Protein AF-A0A4W5KN09-F1 (afdb_monomer)

Solvent-accessible surface area (backbone atoms only — not comparable to full-atom values): 12075 Å² total; per-residue (Å²): 140,85,88,89,86,90,85,79,85,87,85,82,83,78,68,88,78,75,73,72,71,85,83,68,84,75,85,85,63,84,92,63,74,84,82,73,97,74,83,81,87,70,56,74,67,54,53,55,59,51,50,59,58,45,50,58,53,51,49,51,54,46,61,75,45,39,64,63,51,50,55,51,49,44,66,72,52,45,61,85,90,43,102,54,80,72,58,64,69,58,49,52,54,52,52,49,54,51,52,52,28,56,79,68,72,51,79,57,64,66,59,54,49,50,52,53,37,56,66,39,55,61,57,46,49,36,46,44,56,52,37,51,59,81,81,40,100,60,88,82,47,73,68,55,44,54,54,30,44,45,54,28,48,53,55,53,57,22,68,46,90,71,85,80,88,79,55,93,85,51,57,66,74,63,60,75,49,53,86,51,35,66,59,46,30,58,40,66,76,104

Structure (mmCIF, N/CA/C/O backbone):
data_AF-A0A4W5KN09-F1
#
_entry.id   AF-A0A4W5KN09-F1
#
loop_
_atom_site.group_PDB
_atom_site.id
_atom_site.type_symbol
_atom_site.label_atom_id
_atom_site.label_alt_id
_atom_site.label_comp_id
_atom_site.label_asym_id
_atom_site.label_entity_id
_atom_site.label_seq_id
_atom_site.pdbx_PDB_ins_code
_atom_site.Cartn_x
_atom_site.Cartn_y
_atom_site.Cartn_z
_atom_site.occupancy
_atom_site.B_iso_or_equiv
_atom_site.auth_seq_id
_atom_site.auth_comp_id
_atom_site.auth_asym_id
_atom_site.auth_atom_id
_atom_site.pdbx_PDB_model_num
ATOM 1 N N . MET A 1 1 ? -57.315 -27.637 -6.555 1.00 36.78 1 MET A N 1
ATOM 2 C CA . MET A 1 1 ? -57.229 -28.856 -5.714 1.00 36.78 1 MET A CA 1
ATOM 3 C C . MET A 1 1 ? -55.975 -29.575 -6.205 1.00 36.78 1 MET A C 1
ATOM 5 O O . MET A 1 1 ? -55.926 -29.820 -7.394 1.00 36.78 1 MET A O 1
ATOM 9 N N . ILE A 1 2 ? -54.869 -29.764 -5.482 1.00 35.66 2 ILE A N 1
ATOM 10 C CA . ILE A 1 2 ? -54.617 -30.089 -4.069 1.00 35.66 2 ILE A CA 1
ATOM 11 C C . ILE A 1 2 ? -53.322 -29.378 -3.599 1.00 35.66 2 ILE A C 1
ATOM 13 O O . ILE A 1 2 ? -52.404 -29.178 -4.388 1.00 35.66 2 ILE A O 1
ATOM 17 N N . LYS A 1 3 ? -53.291 -28.987 -2.316 1.00 39.62 3 LYS A N 1
ATOM 18 C CA . LYS A 1 3 ? -52.162 -28.440 -1.533 1.00 39.62 3 LYS A CA 1
ATOM 19 C C . LYS A 1 3 ? -51.344 -29.565 -0.876 1.00 39.62 3 LYS A C 1
ATOM 21 O O . LYS A 1 3 ? -51.970 -30.528 -0.465 1.00 39.62 3 LYS A O 1
ATOM 26 N N . TYR A 1 4 ? -50.046 -29.339 -0.641 1.00 30.36 4 TYR A N 1
ATOM 27 C CA . TYR A 1 4 ? -49.201 -29.791 0.501 1.00 30.36 4 TYR A CA 1
ATOM 28 C C . TYR A 1 4 ? -47.915 -28.918 0.433 1.00 30.36 4 TYR A C 1
ATOM 30 O O . TYR A 1 4 ? -47.273 -28.940 -0.609 1.00 30.36 4 TYR A O 1
ATOM 38 N N . THR A 1 5 ? -47.582 -27.907 1.260 1.00 33.34 5 THR A N 1
ATOM 39 C CA . THR A 1 5 ? -47.393 -27.672 2.723 1.00 33.34 5 THR A CA 1
ATOM 40 C C . THR A 1 5 ? -45.998 -28.018 3.292 1.00 33.34 5 THR A C 1
ATOM 42 O O . THR A 1 5 ? -45.773 -29.170 3.640 1.00 33.34 5 THR A O 1
ATOM 45 N N . GLY A 1 6 ? -45.174 -26.964 3.490 1.00 31.77 6 GLY A N 1
ATOM 46 C CA . GLY A 1 6 ? -44.196 -26.717 4.587 1.00 31.77 6 GLY A CA 1
ATOM 47 C C . GLY A 1 6 ? -42.809 -27.377 4.498 1.00 31.77 6 GLY A C 1
ATOM 48 O O . GLY A 1 6 ? -42.726 -28.520 4.079 1.00 31.77 6 GLY A O 1
ATOM 49 N N . SER A 1 7 ? -41.666 -26.808 4.922 1.00 36.34 7 SER A N 1
ATOM 50 C CA . SER A 1 7 ? -41.192 -25.516 5.499 1.00 36.34 7 SER A CA 1
ATOM 51 C C . SER A 1 7 ? -39.643 -25.656 5.686 1.00 36.34 7 SER A C 1
ATOM 53 O O . SER A 1 7 ? -39.127 -26.744 5.441 1.00 36.34 7 SER A O 1
ATOM 55 N N . PRO A 1 8 ? -38.890 -24.715 6.295 1.00 45.25 8 PRO A N 1
ATOM 56 C CA . PRO A 1 8 ? -38.566 -23.345 5.893 1.00 45.25 8 PRO A CA 1
ATOM 57 C C . PRO A 1 8 ? -37.033 -23.103 5.788 1.00 45.25 8 PRO A C 1
ATOM 59 O O . PRO A 1 8 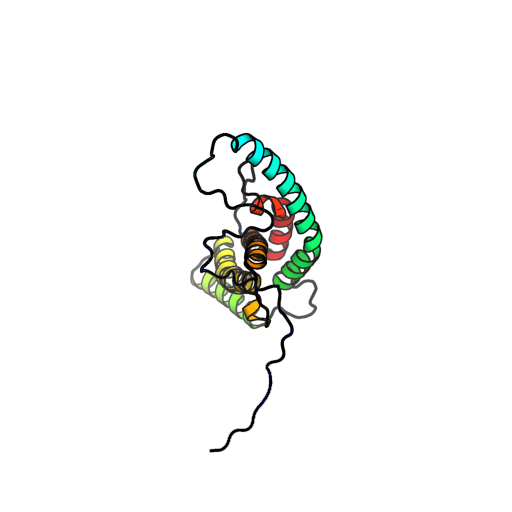? -36.219 -23.880 6.286 1.00 45.25 8 PRO A O 1
ATOM 62 N N . ASP A 1 9 ? -36.647 -21.977 5.187 1.00 41.38 9 ASP A N 1
ATOM 63 C CA . ASP A 1 9 ? -35.264 -21.497 5.082 1.00 41.38 9 ASP A CA 1
ATOM 64 C C . ASP A 1 9 ? -34.519 -21.461 6.429 1.00 41.38 9 ASP A C 1
ATOM 66 O O . ASP A 1 9 ? -34.991 -20.910 7.430 1.00 41.38 9 ASP A O 1
ATOM 70 N N . SER A 1 10 ? -33.309 -22.029 6.437 1.00 36.00 10 SER A N 1
ATOM 71 C CA . SER A 1 10 ? -32.409 -22.078 7.590 1.00 36.00 10 SER A CA 1
ATOM 72 C C . SER A 1 10 ? -31.862 -20.688 7.932 1.00 36.00 10 SER A C 1
ATOM 74 O O . SER A 1 10 ? -30.795 -20.262 7.492 1.00 36.00 10 SER A O 1
ATOM 76 N N . LEU A 1 11 ? -32.603 -20.006 8.799 1.00 44.91 11 LEU A N 1
ATOM 77 C CA . LEU A 1 11 ? -32.177 -18.906 9.655 1.00 44.91 11 LEU A CA 1
ATOM 78 C C . LEU A 1 11 ? -30.907 -19.275 10.441 1.00 44.91 11 LEU A C 1
ATOM 80 O O . LEU A 1 11 ? -31.011 -19.989 11.435 1.00 44.91 11 LEU A O 1
ATOM 84 N N . ARG A 1 12 ? -29.731 -18.743 10.074 1.00 43.38 12 ARG A N 1
ATOM 85 C CA . ARG A 1 12 ? -28.606 -18.535 11.017 1.00 43.38 12 ARG A CA 1
ATOM 86 C C . ARG A 1 12 ? -27.503 -17.634 10.449 1.00 43.38 12 ARG A C 1
ATOM 88 O O . ARG A 1 12 ? -26.417 -18.075 10.113 1.00 43.38 12 ARG A O 1
ATOM 95 N N . SER A 1 13 ? -27.802 -16.341 10.390 1.00 36.44 13 SER A N 1
ATOM 96 C CA . SER A 1 13 ? -26.909 -15.260 10.839 1.00 36.44 13 SER A CA 1
ATOM 97 C C . SER A 1 13 ? -27.708 -13.959 10.788 1.00 36.44 13 SER A C 1
ATOM 99 O O . SER A 1 13 ? -27.585 -13.145 9.879 1.00 36.44 13 SER A O 1
ATOM 101 N N . ARG A 1 14 ? -28.649 -13.815 11.725 1.00 38.59 14 ARG A N 1
ATOM 102 C CA . ARG A 1 14 ? -29.326 -12.540 11.949 1.00 38.59 14 ARG A CA 1
ATOM 103 C C . ARG A 1 14 ? -28.554 -11.808 13.040 1.00 38.59 14 ARG A C 1
ATOM 105 O O . ARG A 1 14 ? -28.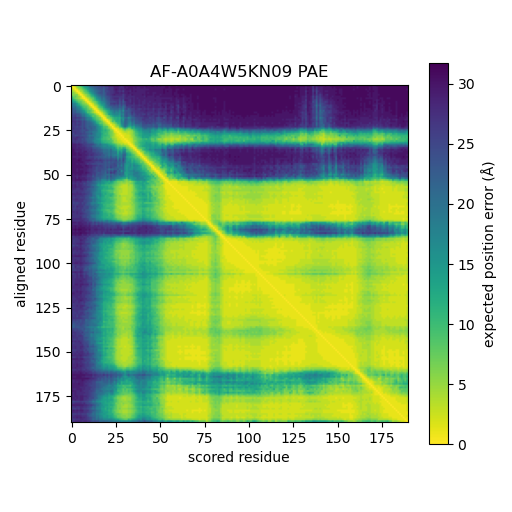821 -11.989 14.223 1.00 38.59 14 ARG A O 1
ATOM 112 N N . THR A 1 15 ? -27.629 -10.942 12.634 1.00 40.25 15 THR A N 1
ATOM 113 C CA . THR A 1 15 ? -27.539 -9.621 13.271 1.00 40.25 15 THR A CA 1
ATOM 114 C C . THR A 1 15 ? -28.960 -9.055 13.374 1.00 40.25 15 THR A C 1
ATOM 116 O O . THR A 1 15 ? -29.782 -9.355 12.501 1.00 40.25 15 THR A O 1
ATOM 119 N N . PRO A 1 16 ? -29.314 -8.290 14.419 1.00 39.28 16 PRO A N 1
ATOM 120 C CA . PRO A 1 16 ? -30.671 -7.791 14.545 1.00 39.28 16 PRO A CA 1
ATOM 121 C C . PRO A 1 16 ? -30.927 -6.819 13.387 1.00 39.28 16 PRO A C 1
ATOM 123 O O . PRO A 1 16 ? -30.557 -5.651 13.445 1.00 39.28 16 PRO A O 1
ATOM 126 N N . MET A 1 17 ? -31.545 -7.309 12.309 1.00 43.94 17 MET A N 1
ATOM 127 C CA . MET A 1 17 ? -32.243 -6.469 11.349 1.00 43.94 17 MET A CA 1
ATOM 128 C C . MET A 1 17 ? -33.480 -5.958 12.076 1.00 43.94 17 MET A C 1
ATOM 130 O O . MET A 1 17 ? -34.568 -6.519 11.977 1.00 43.94 17 MET A O 1
ATOM 134 N N . ILE A 1 18 ? -33.288 -4.890 12.845 1.00 52.06 18 ILE A N 1
ATOM 135 C CA . ILE A 1 18 ? -34.347 -3.920 13.063 1.00 52.06 18 ILE A CA 1
ATOM 136 C C . ILE A 1 18 ? -34.542 -3.281 11.688 1.00 52.06 18 ILE A C 1
ATOM 138 O O . ILE A 1 18 ? -33.879 -2.306 11.355 1.00 52.06 18 ILE A O 1
ATOM 142 N N . THR A 1 19 ? -35.373 -3.883 10.840 1.00 49.31 19 THR A N 1
ATOM 143 C CA . THR A 1 19 ? -36.097 -3.113 9.829 1.00 49.31 19 THR A CA 1
ATOM 144 C C . THR A 1 19 ? -37.021 -2.206 10.631 1.00 49.31 19 THR A C 1
ATOM 146 O O . THR A 1 19 ? -37.956 -2.732 11.2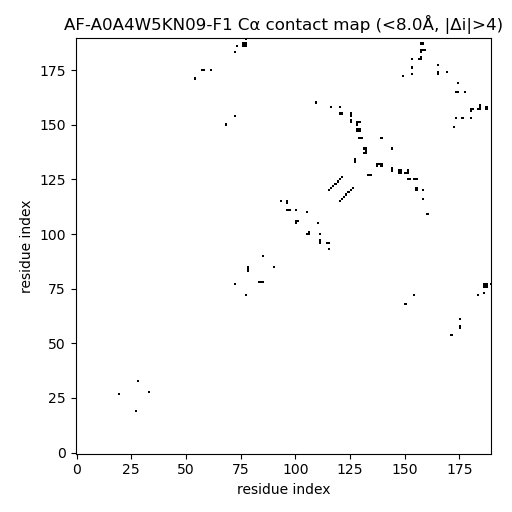42 1.00 49.31 19 THR A O 1
ATOM 149 N N . PRO A 1 20 ? -36.746 -0.893 10.753 1.00 52.59 20 PRO A N 1
ATOM 150 C CA . PRO A 1 20 ? -37.682 -0.016 11.418 1.00 52.59 20 PRO A CA 1
ATOM 151 C C . PRO A 1 20 ? -38.913 0.005 10.529 1.00 52.59 20 PRO A C 1
ATOM 153 O O . PRO A 1 20 ? -38.813 0.218 9.320 1.00 52.59 20 PRO A O 1
ATOM 156 N N . ASP A 1 21 ? -40.046 -0.273 11.144 1.00 50.31 21 ASP A N 1
ATOM 157 C CA . ASP A 1 21 ? -41.354 -0.018 10.586 1.00 50.31 21 ASP A CA 1
ATOM 158 C C . ASP A 1 21 ? -41.387 1.438 10.087 1.00 50.31 21 ASP A C 1
ATOM 160 O O . ASP A 1 21 ? -41.385 2.386 10.883 1.00 50.31 21 ASP A O 1
ATOM 164 N N . LEU A 1 22 ? -41.286 1.615 8.764 1.00 53.84 22 LEU A N 1
ATOM 165 C CA . LEU A 1 22 ? -41.108 2.913 8.101 1.00 53.84 22 LEU A CA 1
ATOM 166 C C . LEU A 1 22 ? -42.342 3.822 8.293 1.00 53.84 22 LEU A C 1
ATOM 168 O O . LEU A 1 22 ? -42.300 4.999 7.948 1.00 53.84 22 LEU A O 1
ATOM 172 N N . GLU A 1 23 ? -43.421 3.292 8.877 1.00 54.56 23 GLU A N 1
ATOM 173 C CA . GLU A 1 23 ? -44.693 3.980 9.101 1.00 54.56 23 GLU A CA 1
ATOM 174 C C . GLU A 1 23 ? -44.734 4.852 10.368 1.00 54.56 23 GLU A C 1
ATOM 176 O O . GLU A 1 23 ? -45.631 5.678 10.514 1.00 54.56 23 GLU A O 1
ATOM 181 N N . SER A 1 24 ? -43.765 4.743 11.284 1.00 60.94 24 SER A N 1
ATOM 182 C CA . SER A 1 24 ? -43.897 5.339 12.628 1.00 60.94 24 SER A CA 1
ATOM 183 C C . SER A 1 24 ? -43.256 6.724 12.823 1.00 60.94 24 SER A C 1
ATOM 185 O O . SER A 1 24 ? -43.392 7.318 13.891 1.00 60.94 24 SER A O 1
ATOM 187 N N . GLY A 1 25 ? -42.550 7.280 11.829 1.00 71.88 25 GLY A N 1
ATOM 188 C CA . GLY A 1 25 ? -41.874 8.585 11.966 1.00 71.88 25 GLY A CA 1
ATOM 189 C C . GLY A 1 25 ? -40.765 8.623 13.037 1.00 71.88 25 GLY A C 1
ATOM 190 O O . GLY A 1 25 ? -40.217 9.687 13.334 1.00 71.88 25 GLY A O 1
ATOM 191 N N . VAL A 1 26 ? -40.411 7.471 13.618 1.00 78.19 26 VAL A N 1
ATOM 192 C CA . VAL A 1 26 ? -39.411 7.343 14.682 1.00 78.19 26 VAL A CA 1
ATOM 193 C C . VAL A 1 26 ? -38.011 7.271 14.078 1.00 78.19 26 VAL A C 1
ATOM 195 O O . VAL A 1 26 ? -37.683 6.355 13.325 1.00 78.19 26 VAL A O 1
ATOM 198 N N . LYS A 1 27 ? -37.139 8.214 14.453 1.00 81.50 27 LYS A N 1
ATOM 199 C CA . LYS A 1 27 ? -35.701 8.121 14.160 1.00 81.50 27 LYS A CA 1
ATOM 200 C C . LYS A 1 27 ? -35.028 7.209 15.174 1.00 81.50 27 LYS A C 1
ATOM 202 O O . LYS A 1 27 ? -35.084 7.471 16.370 1.00 81.50 27 LYS A O 1
ATOM 207 N N . VAL A 1 28 ? -34.359 6.169 14.686 1.00 83.44 28 VAL A N 1
ATOM 208 C CA . VAL A 1 28 ? -33.566 5.248 15.508 1.00 83.44 28 VAL A CA 1
ATOM 209 C C . VAL A 1 28 ? -32.105 5.698 15.505 1.00 83.44 28 VAL A C 1
ATOM 211 O O . VAL A 1 28 ? -31.563 6.086 14.472 1.00 83.44 28 VAL A O 1
ATOM 214 N N . TRP A 1 29 ? -31.455 5.626 16.661 1.00 87.75 29 TRP A N 1
ATOM 215 C CA . TRP A 1 29 ? -30.011 5.790 16.818 1.00 87.75 29 TRP A CA 1
ATOM 216 C C . TRP A 1 29 ? -29.492 4.753 17.817 1.00 87.75 29 TRP A C 1
ATOM 218 O O . TRP A 1 29 ? -30.250 4.259 18.648 1.00 87.75 29 TRP A O 1
ATOM 228 N N . HIS A 1 30 ? -28.205 4.414 17.729 1.00 88.19 30 HIS A N 1
ATOM 229 C CA . HIS A 1 30 ? -27.566 3.479 18.659 1.00 88.19 30 HIS A CA 1
ATOM 230 C C . HIS A 1 30 ? -26.692 4.242 19.663 1.00 88.19 30 HIS A C 1
ATOM 232 O O . HIS A 1 30 ? -27.171 4.624 20.725 1.00 88.19 30 HIS A O 1
ATOM 238 N N . LEU A 1 31 ? -25.434 4.531 19.309 1.00 88.19 31 LEU A N 1
ATOM 239 C CA . LEU A 1 31 ? -24.490 5.214 20.209 1.00 88.19 31 LEU A CA 1
ATOM 240 C C . LEU A 1 31 ? -24.464 6.735 20.036 1.00 88.19 31 LEU A C 1
ATOM 242 O O . LEU A 1 31 ? -24.218 7.451 21.000 1.00 88.19 31 LEU A O 1
ATOM 246 N N . VAL A 1 32 ? -24.690 7.234 18.819 1.00 82.69 32 VAL A N 1
ATOM 247 C CA . VAL A 1 32 ? -24.653 8.669 18.508 1.00 82.69 32 VAL A CA 1
ATOM 248 C C . VAL A 1 32 ? -25.947 9.050 17.810 1.00 82.69 32 VAL A C 1
ATOM 250 O O . VAL A 1 32 ? -26.346 8.405 16.841 1.00 82.69 32 VAL A O 1
ATOM 253 N N . LYS A 1 33 ? -26.613 10.087 18.320 1.00 83.50 33 LYS A N 1
ATOM 254 C CA . LYS A 1 33 ? -27.811 10.654 17.701 1.00 83.50 33 LYS A CA 1
ATOM 255 C C . LYS A 1 33 ? -27.398 11.477 16.480 1.00 83.50 33 LYS A C 1
ATOM 257 O O . LYS A 1 33 ? -26.462 12.268 16.564 1.00 83.50 33 LYS A O 1
ATOM 262 N N . ASN A 1 34 ? -28.094 11.314 15.358 1.00 74.75 34 ASN A N 1
ATOM 263 C CA . ASN A 1 34 ? -27.828 12.118 14.165 1.00 74.75 34 ASN A CA 1
ATOM 264 C C . ASN A 1 34 ? -28.123 13.597 14.468 1.00 74.75 34 ASN A C 1
ATOM 266 O O . ASN A 1 34 ? -29.262 13.947 14.780 1.00 74.75 34 ASN A O 1
ATOM 270 N N . HIS A 1 35 ? -27.105 14.457 14.392 1.00 71.75 35 HIS A N 1
ATOM 271 C CA . HIS A 1 35 ? -27.282 15.903 14.499 1.00 71.75 35 HIS A CA 1
ATOM 272 C C . HIS A 1 35 ? -27.888 16.432 13.198 1.00 71.75 35 HIS A C 1
ATOM 274 O O . HIS A 1 35 ? -27.208 16.573 12.184 1.00 71.75 35 HIS A O 1
ATOM 280 N N . GLU A 1 36 ? -29.179 16.738 13.218 1.00 55.72 36 GLU A N 1
ATOM 281 C CA . GLU A 1 36 ? -29.808 17.493 12.140 1.00 55.72 36 GLU A CA 1
ATOM 282 C C . GLU A 1 36 ? -29.508 18.978 12.341 1.00 55.72 36 GLU A C 1
ATOM 284 O O . GLU A 1 36 ? -30.091 19.586 13.225 1.00 55.72 36 GLU A O 1
ATOM 289 N N . HIS A 1 37 ? -28.536 19.501 11.582 1.00 53.66 37 HIS A N 1
ATOM 290 C CA . HIS A 1 37 ? -28.268 20.890 11.141 1.00 53.66 37 HIS A CA 1
ATOM 291 C C . HIS A 1 37 ? -28.777 22.124 11.949 1.00 53.66 37 HIS A C 1
ATOM 293 O O . HIS A 1 37 ? -28.846 23.210 11.381 1.00 53.66 37 HIS A O 1
ATOM 299 N N . GLY A 1 38 ? -29.082 22.026 13.247 1.00 51.38 38 GLY A N 1
ATOM 300 C CA . GLY A 1 38 ? -29.687 23.110 14.039 1.00 51.38 38 GLY A CA 1
ATOM 301 C C . GLY A 1 38 ? -28.858 23.648 15.212 1.00 51.38 38 GLY A C 1
ATOM 302 O O . GLY A 1 38 ? -28.952 24.833 15.509 1.00 51.38 38 GLY A O 1
ATOM 303 N N . ASP A 1 39 ? -28.002 22.839 15.843 1.00 47.84 39 ASP A N 1
ATOM 304 C CA . ASP A 1 39 ? -27.284 23.234 17.069 1.00 47.84 39 ASP A CA 1
ATOM 305 C C . ASP A 1 39 ? -25.766 23.249 16.862 1.00 47.84 39 ASP A C 1
ATOM 307 O O . ASP A 1 39 ? -25.050 22.302 17.178 1.00 47.84 39 ASP A O 1
ATOM 311 N N . GLN A 1 40 ? -25.257 24.345 16.297 1.00 52.75 40 GLN A N 1
ATOM 312 C CA . GLN A 1 40 ? -23.835 24.508 15.961 1.00 52.75 40 GLN A CA 1
ATOM 313 C C . GLN A 1 40 ? -23.034 25.349 16.974 1.00 52.75 40 GLN A C 1
ATOM 315 O O . GLN A 1 40 ? -21.930 25.789 16.662 1.00 52.75 40 GLN A O 1
ATOM 320 N N . LYS A 1 41 ? -23.544 25.591 18.191 1.00 52.66 41 LYS A N 1
ATOM 321 C CA . LYS A 1 41 ? -22.907 26.543 19.127 1.00 52.66 41 LYS A CA 1
ATOM 322 C C . LYS A 1 41 ? -21.889 25.967 20.126 1.00 52.66 41 LYS A C 1
ATOM 324 O O . LYS A 1 41 ? -21.161 26.759 20.712 1.00 52.66 41 LYS A O 1
ATOM 329 N N . GLU A 1 42 ? -21.733 24.645 20.265 1.00 52.44 42 GLU A N 1
ATOM 330 C CA . GLU A 1 42 ? -20.787 24.050 21.247 1.00 52.44 42 GLU A CA 1
ATOM 331 C C . GLU A 1 42 ? -19.698 23.119 20.655 1.00 52.44 42 GLU A C 1
ATOM 333 O O . GLU A 1 42 ? -18.902 22.530 21.388 1.00 52.44 42 GLU A O 1
ATOM 338 N N . GLY A 1 43 ? -19.604 22.992 19.325 1.00 52.84 43 GLY A N 1
ATOM 339 C CA . GLY A 1 43 ? -18.828 21.926 18.666 1.00 52.84 43 GLY A CA 1
ATOM 340 C C . GLY A 1 43 ? -17.294 22.061 18.623 1.00 52.84 43 GLY A C 1
ATOM 341 O O . GLY A 1 43 ? -16.611 21.050 18.451 1.00 52.84 43 GLY A O 1
ATOM 342 N N . ASP A 1 44 ? -16.712 23.257 18.785 1.00 51.47 44 ASP A N 1
ATOM 343 C CA . ASP A 1 44 ? -15.280 23.459 18.461 1.00 51.47 44 ASP A CA 1
ATOM 344 C C . ASP A 1 44 ? -14.309 22.921 19.535 1.00 51.47 44 ASP A C 1
ATOM 346 O O . ASP A 1 44 ? -13.234 22.412 19.212 1.00 51.47 44 ASP A O 1
ATOM 350 N N . ARG A 1 45 ? -14.689 22.955 20.822 1.00 47.62 45 ARG A N 1
ATOM 351 C CA . ARG A 1 45 ? -13.854 22.402 21.914 1.00 47.62 45 ARG A CA 1
ATOM 352 C C . ARG A 1 45 ? -14.017 20.890 22.086 1.00 47.62 45 ARG A C 1
ATOM 354 O O . ARG A 1 45 ? -13.049 20.213 22.425 1.00 47.62 45 ARG A O 1
ATOM 361 N N . GLY A 1 46 ? -15.212 20.360 21.810 1.00 48.06 46 GLY A N 1
ATOM 362 C CA . GLY A 1 46 ? -15.484 18.921 21.823 1.00 48.06 46 GLY A CA 1
ATOM 363 C C . GLY A 1 46 ? -14.755 18.192 20.696 1.00 48.06 46 GLY A C 1
ATOM 364 O O . GLY A 1 46 ? -14.084 17.202 20.955 1.00 48.06 46 GLY A O 1
ATOM 365 N N . SER A 1 47 ? -14.796 18.733 19.473 1.00 50.75 47 SER A N 1
ATOM 366 C CA . SER A 1 47 ? -14.159 18.138 18.288 1.00 50.75 47 SER A CA 1
ATOM 367 C C . SER A 1 47 ? -12.645 17.918 18.457 1.00 50.75 47 SER A C 1
ATOM 369 O O . SER A 1 47 ? -12.137 16.838 18.151 1.00 50.75 47 SER A O 1
ATOM 371 N N . LYS A 1 48 ? -11.930 18.894 19.042 1.00 49.22 48 LYS A N 1
ATOM 372 C CA . LYS A 1 48 ? -10.467 18.847 19.239 1.00 49.22 48 LYS A CA 1
ATOM 373 C C . LYS A 1 48 ? -10.015 17.840 20.310 1.00 49.22 48 LYS A C 1
ATOM 375 O O . LYS A 1 48 ? -9.118 17.042 20.042 1.00 49.22 48 LYS A O 1
ATOM 380 N N . MET A 1 49 ? -10.653 17.802 21.488 1.00 49.34 49 MET A N 1
ATOM 381 C CA . MET A 1 49 ? -10.324 16.788 22.516 1.00 49.34 49 MET A CA 1
ATOM 382 C C . MET A 1 49 ? -10.648 15.366 22.044 1.00 49.34 49 MET A C 1
ATOM 384 O O . MET A 1 49 ? -9.928 14.411 22.329 1.00 49.34 49 MET A O 1
ATOM 388 N N . VAL A 1 50 ? -11.736 15.233 21.292 1.00 54.00 50 VAL A N 1
ATOM 389 C CA . VAL A 1 50 ? -12.202 13.968 20.738 1.00 54.00 50 VAL A CA 1
ATOM 390 C C . VAL A 1 50 ? -11.208 13.433 19.691 1.00 54.00 50 VAL A C 1
ATOM 392 O O . VAL A 1 50 ? -10.874 12.248 19.726 1.00 54.00 50 VAL A O 1
ATOM 395 N N . SER A 1 51 ? -10.618 14.297 18.852 1.00 54.97 51 SER A N 1
ATOM 396 C CA . SER A 1 51 ? -9.576 13.900 17.890 1.00 54.97 51 SER A CA 1
ATOM 397 C C . SER A 1 51 ? -8.268 13.383 18.516 1.00 54.97 51 SER A C 1
ATOM 399 O O . SER A 1 51 ? -7.692 12.429 17.989 1.00 54.97 51 SER A O 1
ATOM 401 N N . GLU A 1 52 ? -7.818 13.925 19.655 1.00 57.16 52 GLU A N 1
ATOM 402 C CA . GLU A 1 52 ? -6.602 13.44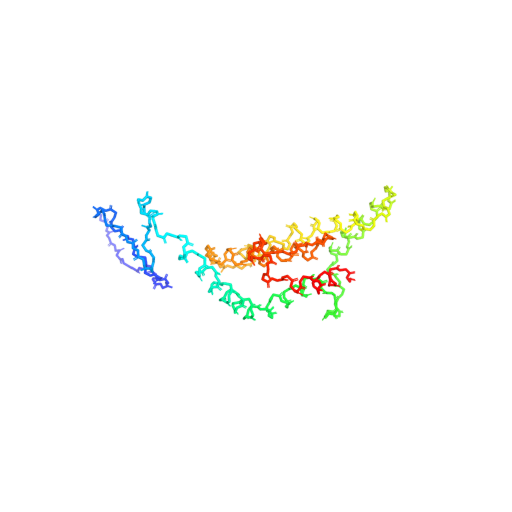4 20.340 1.00 57.16 52 GLU A CA 1
ATOM 403 C C . GLU A 1 52 ? -6.810 12.078 21.018 1.00 57.16 52 GLU A C 1
ATOM 405 O O . GLU A 1 52 ? -5.947 11.200 20.927 1.00 57.16 52 GLU A O 1
ATOM 410 N N . ILE A 1 53 ? -7.986 11.839 21.618 1.00 64.44 53 ILE A N 1
ATOM 411 C CA . ILE A 1 53 ? -8.355 10.519 22.168 1.00 64.44 53 ILE A CA 1
ATOM 412 C C . ILE A 1 53 ? -8.427 9.469 21.047 1.00 64.44 53 ILE A C 1
ATOM 414 O O . ILE A 1 53 ? -8.056 8.305 21.246 1.00 64.44 53 ILE A O 1
ATOM 418 N N . TYR A 1 54 ? -8.881 9.862 19.854 1.00 75.56 54 TYR A N 1
ATOM 419 C CA . TYR A 1 54 ? -8.966 8.950 18.719 1.00 75.56 54 TYR A CA 1
ATOM 420 C C . TYR A 1 54 ? -7.607 8.538 18.173 1.00 75.56 54 TYR A C 1
ATOM 422 O O . TYR A 1 54 ? -7.459 7.372 17.814 1.00 75.56 54 TYR A O 1
ATOM 430 N N . LEU A 1 55 ? -6.604 9.419 18.154 1.00 79.00 55 LEU A N 1
ATOM 431 C CA . LEU A 1 55 ? -5.289 9.050 17.629 1.00 79.00 55 LEU A CA 1
ATOM 432 C C . LEU A 1 55 ? -4.648 7.919 18.443 1.00 79.00 55 LEU A C 1
ATOM 434 O O . LEU A 1 55 ? -4.186 6.939 17.864 1.00 79.00 55 LEU A O 1
ATOM 438 N N . THR A 1 56 ? -4.693 7.993 19.775 1.00 85.50 56 THR A N 1
ATOM 439 C CA . THR A 1 56 ? -4.175 6.926 20.650 1.00 85.50 56 THR A CA 1
ATOM 440 C C . THR A 1 56 ? -4.901 5.601 20.422 1.00 85.50 56 THR A C 1
ATOM 442 O O . THR A 1 56 ? -4.270 4.546 20.365 1.00 85.50 56 THR A O 1
ATOM 445 N N . ARG A 1 57 ? -6.225 5.635 20.230 1.00 89.62 57 ARG A N 1
ATOM 446 C CA . ARG A 1 57 ? -7.013 4.434 19.907 1.00 89.62 57 ARG A CA 1
ATOM 447 C C . ARG A 1 57 ? -6.650 3.857 18.538 1.00 89.62 57 ARG A C 1
ATOM 449 O O . ARG A 1 57 ? -6.486 2.647 18.426 1.00 89.62 57 ARG A O 1
ATOM 456 N N . LEU A 1 58 ? -6.473 4.707 17.526 1.00 90.38 58 LEU A N 1
ATOM 457 C CA . LEU A 1 58 ? -6.032 4.289 16.194 1.00 90.38 58 LEU A CA 1
ATOM 458 C C . LEU A 1 58 ? -4.630 3.670 16.240 1.00 90.38 58 LEU A C 1
ATOM 460 O O . LEU A 1 58 ? -4.405 2.636 15.617 1.00 90.38 58 LEU A O 1
ATOM 464 N N . LEU A 1 59 ? -3.710 4.254 17.014 1.00 90.88 59 LEU A N 1
ATOM 465 C CA . LEU A 1 59 ? -2.369 3.708 17.232 1.00 90.88 59 LEU A CA 1
ATOM 466 C C . LEU A 1 59 ? -2.413 2.349 17.938 1.00 90.88 59 LEU A C 1
ATOM 468 O O . LEU A 1 59 ? -1.673 1.450 17.551 1.00 90.88 59 LEU A O 1
ATOM 472 N N . ALA A 1 60 ? -3.297 2.171 18.923 1.00 93.50 60 ALA A N 1
ATOM 473 C CA . ALA A 1 60 ? -3.492 0.879 19.576 1.00 93.50 60 ALA A CA 1
ATOM 474 C C . ALA A 1 60 ? -3.980 -0.184 18.577 1.00 93.50 60 ALA A C 1
ATOM 476 O O . ALA A 1 60 ? -3.381 -1.254 18.485 1.00 93.50 60 ALA A O 1
ATOM 477 N N . THR A 1 61 ? -5.000 0.127 17.766 1.00 94.62 61 THR A N 1
ATOM 478 C CA . THR A 1 61 ? -5.485 -0.780 16.710 1.00 94.62 61 THR A CA 1
ATOM 479 C C . THR A 1 61 ? -4.403 -1.079 15.670 1.00 94.62 61 THR A C 1
ATOM 481 O O . THR A 1 61 ? -4.215 -2.238 15.307 1.00 94.62 61 THR A O 1
ATOM 484 N N . LYS A 1 62 ? -3.646 -0.063 15.232 1.00 94.88 62 LYS A N 1
ATOM 485 C CA . LYS A 1 62 ? -2.491 -0.227 14.337 1.00 94.88 62 LYS A CA 1
ATOM 486 C C . LYS A 1 62 ? -1.465 -1.180 14.941 1.00 94.88 62 LYS A C 1
ATOM 488 O O . LYS A 1 62 ? -1.028 -2.100 14.262 1.00 94.88 62 LYS A O 1
ATOM 493 N N . GLY A 1 63 ? -1.134 -1.006 16.221 1.00 96.38 63 GLY A N 1
ATOM 494 C CA . GLY A 1 63 ? -0.220 -1.881 16.953 1.00 96.38 63 GLY A CA 1
ATOM 495 C C . GLY A 1 63 ? -0.685 -3.338 16.984 1.00 96.38 63 GLY A C 1
ATOM 496 O O . GLY A 1 63 ? 0.117 -4.235 16.751 1.00 96.38 63 GLY A O 1
ATOM 497 N N . THR A 1 64 ? -1.983 -3.587 17.188 1.00 97.62 64 THR A N 1
ATOM 498 C CA . THR A 1 64 ? -2.552 -4.946 17.135 1.00 97.62 64 THR A CA 1
ATOM 499 C C . THR A 1 64 ? -2.449 -5.576 15.742 1.00 97.62 64 THR A C 1
ATOM 501 O O . THR A 1 64 ? -2.220 -6.777 15.629 1.00 97.62 64 THR A O 1
ATOM 504 N N . LEU A 1 65 ? -2.608 -4.782 14.680 1.00 97.12 65 LEU A N 1
ATOM 505 C CA . LEU A 1 65 ? -2.578 -5.264 13.294 1.00 97.12 65 LEU A CA 1
ATOM 506 C C . LEU A 1 65 ? -1.171 -5.310 12.683 1.00 97.12 65 LEU A C 1
ATOM 508 O O . LEU A 1 65 ? -1.004 -5.892 11.613 1.00 97.12 65 LEU A O 1
ATOM 512 N N . GLN A 1 66 ? -0.174 -4.723 13.352 1.00 97.00 66 GLN A N 1
ATOM 513 C CA . GLN A 1 66 ? 1.164 -4.482 12.814 1.00 97.00 66 GLN A CA 1
ATOM 514 C C . GLN A 1 66 ? 1.781 -5.731 12.183 1.00 97.00 66 GLN A C 1
ATOM 516 O O . GLN A 1 66 ? 2.115 -5.714 11.003 1.00 97.00 66 GLN A O 1
ATOM 521 N N . LYS A 1 67 ? 1.838 -6.836 12.936 1.00 97.25 67 LYS A N 1
ATOM 522 C CA . LYS A 1 67 ? 2.438 -8.086 12.462 1.00 97.25 67 LYS A CA 1
ATOM 523 C C . LYS A 1 67 ? 1.788 -8.604 11.175 1.00 97.25 67 LYS A C 1
ATOM 525 O O . LYS A 1 67 ? 2.489 -9.054 10.283 1.00 97.25 67 LYS A O 1
ATOM 530 N N . PHE A 1 68 ? 0.464 -8.525 11.060 1.00 97.94 68 PHE A N 1
ATOM 531 C CA . PHE A 1 68 ? -0.241 -9.002 9.868 1.00 97.94 68 PHE A CA 1
ATOM 532 C C . PHE A 1 68 ? 0.038 -8.124 8.645 1.00 97.94 68 PHE A C 1
ATOM 534 O O . PHE A 1 68 ? 0.107 -8.632 7.529 1.00 97.94 68 PHE A O 1
ATOM 541 N N . VAL A 1 69 ? 0.195 -6.813 8.851 1.00 97.12 69 VAL A N 1
ATOM 542 C CA . VAL A 1 69 ? 0.570 -5.875 7.784 1.00 97.12 69 VAL A CA 1
ATOM 543 C C . VAL A 1 69 ? 2.011 -6.116 7.343 1.00 97.12 69 VAL A C 1
ATOM 545 O O . VAL A 1 69 ? 2.258 -6.200 6.142 1.00 97.12 69 VAL A O 1
ATOM 548 N N . ASP A 1 70 ? 2.931 -6.298 8.292 1.00 95.50 70 ASP A N 1
ATOM 549 C CA . ASP A 1 70 ? 4.333 -6.608 8.005 1.00 95.50 70 ASP A CA 1
ATOM 550 C C . ASP A 1 70 ? 4.464 -7.928 7.245 1.00 95.50 70 ASP A C 1
ATOM 552 O O . ASP A 1 70 ? 5.046 -7.946 6.163 1.00 95.50 70 ASP A O 1
ATOM 556 N N . ASP A 1 71 ? 3.844 -9.000 7.749 1.00 95.31 71 ASP A N 1
ATOM 557 C CA . ASP A 1 71 ? 3.873 -10.322 7.119 1.00 95.31 71 ASP A CA 1
ATOM 558 C C . ASP A 1 71 ? 3.287 -10.258 5.690 1.00 95.31 71 ASP A C 1
ATOM 560 O O . ASP A 1 71 ? 3.819 -10.878 4.767 1.00 95.31 71 ASP A O 1
ATOM 564 N N . LEU A 1 72 ? 2.219 -9.476 5.466 1.00 95.81 72 LEU A N 1
ATOM 565 C CA . LEU A 1 72 ? 1.633 -9.267 4.138 1.00 95.81 72 LEU A CA 1
ATOM 566 C C . LEU A 1 72 ? 2.588 -8.524 3.195 1.00 95.81 72 LEU A C 1
ATOM 568 O O . LEU A 1 72 ? 2.787 -8.954 2.059 1.00 95.81 72 LEU A O 1
ATOM 572 N N . PHE A 1 73 ? 3.157 -7.403 3.640 1.00 95.31 73 PHE A N 1
ATOM 573 C CA . PHE A 1 73 ? 4.029 -6.570 2.808 1.00 95.31 73 PHE A CA 1
ATOM 574 C C . PHE A 1 73 ? 5.328 -7.298 2.491 1.00 95.31 73 PHE A C 1
ATOM 576 O O . PHE A 1 73 ? 5.760 -7.300 1.341 1.00 95.31 73 PHE A O 1
ATOM 583 N N . GLU A 1 74 ? 5.905 -7.983 3.475 1.00 91.50 74 GLU A N 1
ATOM 584 C CA . GLU A 1 74 ? 7.064 -8.835 3.266 1.00 91.50 74 GLU A CA 1
ATOM 585 C C . GLU A 1 74 ? 6.737 -9.970 2.288 1.00 91.50 74 GLU A C 1
ATOM 587 O O . GLU A 1 74 ? 7.495 -10.209 1.357 1.00 91.50 74 GLU A O 1
ATOM 592 N N . THR A 1 75 ? 5.575 -10.615 2.405 1.00 90.00 75 THR A N 1
ATOM 593 C CA . THR A 1 75 ? 5.161 -11.683 1.476 1.00 90.00 75 THR A CA 1
ATOM 594 C C . THR A 1 75 ? 5.035 -11.202 0.025 1.00 90.00 75 THR A C 1
ATOM 596 O O . THR A 1 75 ? 5.252 -12.003 -0.894 1.00 90.00 75 THR A O 1
ATOM 599 N N . ILE A 1 76 ? 4.657 -9.935 -0.181 1.00 91.75 76 ILE A N 1
ATOM 600 C CA . ILE A 1 76 ? 4.464 -9.323 -1.503 1.00 91.75 76 ILE A CA 1
ATOM 601 C C . ILE A 1 76 ? 5.780 -8.784 -2.082 1.00 91.75 76 ILE A C 1
ATOM 603 O O . ILE A 1 76 ? 6.048 -9.016 -3.260 1.00 91.75 76 ILE A O 1
ATOM 607 N N . PHE A 1 77 ? 6.576 -8.058 -1.292 1.00 87.81 77 PHE A N 1
ATOM 608 C CA . PHE A 1 77 ? 7.807 -7.413 -1.761 1.00 87.81 77 PHE A CA 1
ATOM 609 C C . PHE A 1 77 ? 9.032 -8.326 -1.690 1.00 87.81 77 PHE A C 1
ATOM 611 O O . PHE A 1 77 ? 9.896 -8.268 -2.558 1.00 87.81 77 PHE A O 1
ATOM 618 N N . SER A 1 78 ? 9.126 -9.175 -0.666 1.00 72.44 78 SER A N 1
ATOM 619 C CA . SER A 1 78 ? 10.356 -9.895 -0.356 1.00 72.44 78 SER A CA 1
ATOM 620 C C . SER A 1 78 ? 10.473 -11.216 -1.106 1.00 72.44 78 SER A C 1
ATOM 622 O O . SER A 1 78 ? 9.593 -12.081 -1.081 1.00 72.44 78 SER A O 1
ATOM 624 N N . THR A 1 79 ? 11.648 -11.411 -1.695 1.00 66.38 79 THR A N 1
ATOM 625 C CA . THR A 1 79 ? 12.142 -12.705 -2.176 1.00 66.38 79 THR A CA 1
ATOM 626 C C . THR A 1 79 ? 12.941 -13.453 -1.096 1.00 66.38 79 THR A C 1
ATOM 628 O O . THR A 1 79 ? 13.198 -14.643 -1.246 1.00 66.38 79 THR A O 1
ATOM 631 N N . ALA A 1 80 ? 13.294 -12.797 0.021 1.00 55.12 80 ALA A N 1
ATOM 632 C CA . ALA A 1 80 ? 14.302 -13.271 0.978 1.00 55.12 80 ALA A CA 1
ATOM 633 C C . ALA A 1 80 ? 13.896 -14.523 1.776 1.00 55.12 80 ALA A C 1
ATOM 635 O O . ALA A 1 80 ? 14.750 -15.328 2.136 1.00 55.12 80 ALA A O 1
ATOM 636 N N . HIS A 1 81 ? 12.600 -14.708 2.036 1.00 54.19 81 HIS A N 1
ATOM 637 C CA . HIS A 1 81 ? 12.087 -15.841 2.818 1.00 54.19 81 HIS A CA 1
ATOM 638 C C . HIS A 1 81 ? 11.623 -17.015 1.954 1.00 54.19 81 HIS A C 1
ATOM 640 O O . HIS A 1 81 ? 11.202 -18.050 2.473 1.00 54.19 81 HIS A O 1
ATOM 646 N N . ARG A 1 82 ? 11.699 -16.880 0.628 1.00 54.06 82 ARG A N 1
ATOM 647 C CA . ARG A 1 82 ? 11.322 -17.947 -0.286 1.00 54.06 82 ARG A CA 1
ATOM 648 C C . ARG A 1 82 ? 12.581 -18.430 -0.978 1.00 54.06 82 ARG A C 1
ATOM 650 O O . ARG A 1 82 ? 13.048 -17.805 -1.916 1.00 54.06 82 ARG A O 1
ATOM 657 N N . GLY A 1 83 ? 13.057 -19.622 -0.628 1.00 53.50 83 GLY A N 1
ATOM 658 C CA . GLY A 1 83 ? 13.978 -20.383 -1.487 1.00 53.50 83 GLY A CA 1
ATOM 659 C C . GLY A 1 83 ? 13.415 -20.695 -2.892 1.00 53.50 83 GLY A C 1
ATOM 660 O O . GLY A 1 83 ? 13.986 -21.515 -3.602 1.00 53.50 83 GLY A O 1
ATOM 661 N N . SER A 1 84 ? 12.293 -20.080 -3.294 1.00 55.25 84 SER A N 1
ATOM 662 C CA . SER A 1 84 ? 11.709 -20.127 -4.627 1.00 55.25 84 SER A CA 1
ATOM 663 C C . SER A 1 84 ? 11.941 -18.804 -5.351 1.00 55.25 84 SER A C 1
ATOM 665 O O . SER A 1 84 ? 11.666 -17.734 -4.807 1.00 55.25 84 SER A O 1
ATOM 667 N N . ALA A 1 85 ? 12.346 -18.893 -6.614 1.00 65.00 85 ALA A N 1
ATOM 668 C CA . ALA A 1 85 ? 12.383 -17.764 -7.532 1.00 65.00 85 ALA A CA 1
ATOM 669 C C . ALA A 1 85 ? 11.062 -16.964 -7.531 1.00 65.00 85 ALA A C 1
ATOM 671 O O . ALA A 1 85 ? 9.982 -17.517 -7.301 1.00 65.00 85 ALA A O 1
ATOM 672 N N . LEU A 1 86 ? 11.161 -15.661 -7.817 1.00 74.62 86 LEU A N 1
ATOM 673 C CA . LEU A 1 86 ? 10.021 -14.781 -8.085 1.00 74.62 86 LEU A CA 1
ATOM 674 C C . LEU A 1 86 ? 9.049 -15.462 -9.074 1.00 74.62 86 LEU A C 1
ATOM 676 O O . LEU A 1 86 ? 9.527 -16.114 -10.010 1.00 74.62 86 LEU A O 1
ATOM 680 N N . PRO A 1 87 ? 7.714 -15.317 -8.929 1.00 87.00 87 PRO A N 1
ATOM 681 C CA . PRO A 1 87 ? 6.775 -15.859 -9.906 1.00 87.00 87 PRO A CA 1
ATOM 682 C C . PRO A 1 87 ? 7.185 -15.491 -11.336 1.00 87.00 87 PRO A C 1
ATOM 684 O O . PRO A 1 87 ? 7.428 -14.318 -11.628 1.00 87.00 87 PRO A O 1
ATOM 687 N N . LEU A 1 88 ? 7.249 -16.487 -12.229 1.00 89.88 88 LEU A N 1
ATOM 688 C CA . LEU A 1 88 ? 7.800 -16.325 -13.583 1.00 89.88 88 LEU A CA 1
ATOM 689 C C . LEU A 1 88 ? 7.150 -15.172 -14.357 1.00 89.88 88 LEU A C 1
ATOM 691 O O . LEU A 1 88 ? 7.841 -14.446 -15.061 1.00 89.88 88 LEU A O 1
ATOM 695 N N . ALA A 1 89 ? 5.843 -14.965 -14.179 1.00 93.50 89 ALA A N 1
ATOM 696 C CA . ALA A 1 89 ? 5.112 -13.868 -14.806 1.00 93.50 89 ALA A CA 1
ATOM 697 C C . ALA A 1 89 ? 5.611 -12.484 -14.356 1.00 93.50 89 ALA A C 1
ATOM 699 O O . ALA A 1 89 ? 5.727 -11.583 -15.182 1.00 93.50 89 ALA A O 1
ATOM 700 N N . ILE A 1 90 ? 5.939 -12.316 -13.069 1.00 92.38 90 ILE A N 1
ATOM 701 C CA . ILE A 1 90 ? 6.471 -11.051 -12.545 1.00 92.38 90 ILE A CA 1
ATOM 702 C C . ILE A 1 90 ? 7.878 -10.831 -13.091 1.00 92.38 90 ILE A C 1
ATOM 704 O O . ILE A 1 90 ? 8.160 -9.747 -13.596 1.00 92.38 90 ILE A O 1
ATOM 708 N N . LYS A 1 91 ? 8.732 -11.865 -13.047 1.00 91.50 91 LYS A N 1
ATOM 709 C CA . LYS A 1 91 ? 10.089 -11.781 -13.598 1.00 91.50 91 LYS A CA 1
ATOM 710 C C . LYS A 1 91 ? 10.055 -11.389 -15.074 1.00 91.50 91 LYS A C 1
ATOM 712 O O . LYS A 1 91 ? 10.661 -10.395 -15.445 1.00 91.50 91 LYS A O 1
ATOM 717 N N . TYR A 1 92 ? 9.291 -12.121 -15.882 1.00 95.56 92 TYR A N 1
ATOM 718 C CA . TYR A 1 92 ? 9.145 -11.846 -17.308 1.00 95.56 92 TYR A CA 1
ATOM 719 C C . TYR A 1 92 ? 8.639 -10.425 -17.575 1.00 95.56 92 TYR A C 1
ATOM 721 O O . TYR A 1 92 ? 9.195 -9.717 -18.408 1.00 95.56 92 TYR A O 1
ATOM 729 N N . MET A 1 93 ? 7.603 -9.984 -16.857 1.00 96.81 93 MET A N 1
ATOM 730 C CA . MET A 1 93 ? 7.048 -8.643 -17.027 1.00 96.81 93 MET A CA 1
ATOM 731 C C . MET A 1 93 ? 8.061 -7.550 -16.668 1.00 96.81 93 MET A C 1
ATOM 733 O O . MET A 1 93 ? 8.148 -6.551 -17.375 1.00 96.81 93 MET A O 1
ATOM 737 N N . PHE A 1 94 ? 8.824 -7.717 -15.586 1.00 95.56 94 PHE A N 1
ATOM 738 C CA . PHE A 1 94 ? 9.825 -6.730 -15.175 1.00 95.56 94 PHE A CA 1
ATOM 739 C C . PHE A 1 94 ? 11.036 -6.715 -16.110 1.00 95.56 94 PHE A C 1
ATOM 741 O O . PHE A 1 94 ? 11.461 -5.625 -16.486 1.00 95.56 94 PHE A O 1
ATOM 748 N N . ASP A 1 95 ? 11.516 -7.884 -16.546 1.00 96.38 95 ASP A N 1
ATOM 749 C CA . ASP A 1 95 ? 12.574 -8.000 -17.556 1.00 96.38 95 ASP A CA 1
ATOM 750 C C . ASP A 1 95 ? 12.127 -7.331 -18.873 1.00 96.38 95 ASP A C 1
ATOM 752 O O . ASP A 1 95 ? 12.862 -6.534 -19.450 1.00 96.38 95 ASP A O 1
ATOM 756 N N . PHE A 1 96 ? 10.878 -7.557 -19.305 1.00 98.12 96 PHE A N 1
ATOM 757 C CA . PHE A 1 96 ? 10.309 -6.895 -20.482 1.00 98.12 96 PHE A CA 1
ATOM 758 C C . PHE A 1 96 ? 10.308 -5.367 -20.342 1.00 98.12 96 PHE A C 1
ATOM 760 O O . PHE A 1 96 ? 10.686 -4.670 -21.281 1.00 98.12 96 PHE A O 1
ATOM 767 N N . LEU A 1 97 ? 9.897 -4.826 -19.190 1.00 98.12 97 LEU A N 1
ATOM 768 C CA . LEU A 1 97 ? 9.911 -3.377 -18.954 1.00 98.12 97 LEU A CA 1
ATOM 769 C C . LEU A 1 97 ? 11.331 -2.800 -19.005 1.00 98.12 97 LEU A C 1
ATOM 771 O O . LEU A 1 97 ? 11.519 -1.713 -19.553 1.00 98.12 97 LEU A O 1
ATOM 775 N N . ASP A 1 98 ? 12.318 -3.525 -18.477 1.00 97.50 98 ASP A N 1
ATOM 776 C CA . ASP A 1 98 ? 13.722 -3.120 -18.539 1.00 97.50 98 ASP A CA 1
ATOM 777 C C . ASP A 1 98 ? 14.251 -3.138 -19.982 1.00 97.50 98 ASP A C 1
ATOM 779 O O . ASP A 1 98 ? 14.853 -2.156 -20.417 1.00 97.50 98 ASP A O 1
ATOM 783 N N . GLU A 1 99 ? 13.938 -4.176 -20.765 1.00 98.25 99 GLU A N 1
ATOM 784 C CA . GLU A 1 99 ? 14.291 -4.240 -22.190 1.00 98.25 99 GLU A CA 1
ATOM 785 C C . GLU A 1 99 ? 13.649 -3.110 -23.006 1.00 98.25 99 GLU A C 1
ATOM 787 O O . GLU A 1 99 ? 14.271 -2.572 -23.924 1.00 98.25 99 GLU A O 1
ATOM 792 N N . GLN A 1 100 ? 12.392 -2.751 -22.716 1.00 98.44 100 GLN A N 1
ATOM 793 C CA . GLN A 1 100 ? 11.744 -1.613 -23.372 1.00 98.44 100 GLN A CA 1
ATOM 794 C C . GLN A 1 100 ? 12.435 -0.301 -22.995 1.00 98.44 100 GLN A C 1
ATOM 796 O O . GLN A 1 100 ? 12.665 0.542 -23.859 1.00 98.44 100 GLN A O 1
ATOM 801 N N . ALA A 1 101 ? 12.822 -0.129 -21.731 1.00 98.25 101 ALA A N 1
ATOM 802 C CA . ALA A 1 101 ? 13.579 1.044 -21.321 1.00 98.25 101 ALA A CA 1
ATOM 803 C C . ALA A 1 101 ? 14.938 1.118 -22.046 1.00 98.25 101 ALA A C 1
ATOM 805 O O . ALA A 1 101 ? 15.302 2.190 -22.526 1.00 98.25 101 ALA A O 1
ATOM 806 N N . ASP A 1 102 ? 15.643 -0.005 -22.221 1.00 98.12 102 ASP A N 1
ATOM 807 C CA . ASP A 1 102 ? 16.905 -0.062 -22.974 1.00 98.12 102 ASP A CA 1
ATOM 808 C C . ASP A 1 102 ? 16.723 0.286 -24.458 1.00 98.12 102 ASP A C 1
ATOM 810 O O . ASP A 1 102 ? 17.451 1.129 -24.988 1.00 98.12 102 ASP A O 1
ATOM 814 N N . LYS A 1 103 ? 15.709 -0.292 -25.120 1.00 98.31 103 LYS A N 1
ATOM 815 C CA . LYS A 1 103 ? 15.379 -0.010 -26.533 1.00 98.31 103 LYS A CA 1
ATOM 816 C C . LYS A 1 103 ? 15.091 1.468 -26.794 1.00 98.31 103 LYS A C 1
ATOM 818 O O . LYS A 1 103 ? 15.358 1.957 -27.887 1.00 98.31 103 LYS A O 1
ATOM 823 N N . HIS A 1 104 ? 14.557 2.168 -25.796 1.00 98.12 104 HIS A N 1
ATOM 824 C CA . HIS A 1 104 ? 14.230 3.591 -25.864 1.00 98.12 104 HIS A CA 1
ATOM 825 C C . HIS A 1 104 ? 15.287 4.498 -25.203 1.00 98.12 104 HIS A C 1
ATOM 827 O O . HIS A 1 104 ? 15.039 5.691 -25.040 1.00 98.12 104 HIS A O 1
ATOM 833 N N . SER A 1 105 ? 16.457 3.958 -24.830 1.00 97.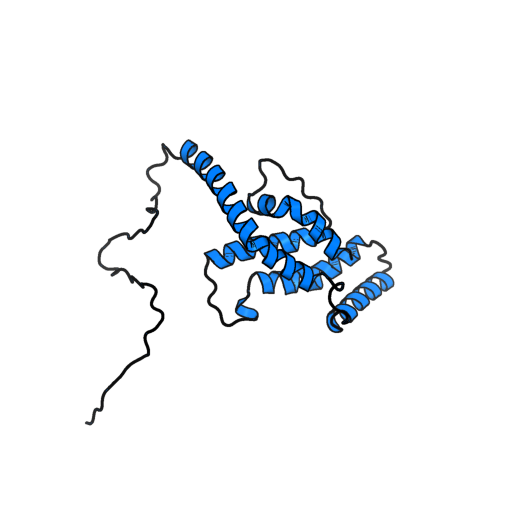94 105 SER A N 1
ATOM 834 C CA . SER A 1 105 ? 17.558 4.697 -24.184 1.00 97.94 105 SER A CA 1
ATOM 835 C C . SER A 1 105 ? 17.155 5.413 -22.883 1.00 97.94 105 SER A C 1
ATOM 837 O O . SER A 1 105 ? 17.658 6.487 -22.550 1.00 97.94 105 SER A O 1
ATOM 839 N N . ILE A 1 106 ? 16.236 4.814 -22.122 1.00 98.19 106 ILE A N 1
ATOM 840 C CA . ILE A 1 106 ? 15.776 5.303 -20.821 1.00 98.19 106 ILE A CA 1
ATOM 841 C C . ILE A 1 106 ? 16.646 4.671 -19.734 1.00 98.19 106 ILE A C 1
ATOM 843 O O . ILE A 1 106 ? 16.409 3.548 -19.285 1.00 98.19 106 ILE A O 1
ATOM 847 N N . HIS A 1 107 ? 17.664 5.404 -19.291 1.00 95.25 107 HIS A N 1
ATOM 848 C CA . HIS A 1 107 ? 18.590 4.943 -18.248 1.00 95.25 107 HIS A CA 1
ATOM 849 C C . HIS A 1 107 ? 18.253 5.460 -16.848 1.00 95.25 107 HIS A C 1
ATOM 851 O O . HIS A 1 107 ? 18.875 5.018 -15.888 1.00 95.25 107 HIS A O 1
ATOM 857 N N . ASP A 1 108 ? 17.269 6.355 -16.717 1.00 96.25 108 ASP A N 1
ATOM 858 C CA . ASP A 1 108 ? 16.809 6.844 -15.418 1.00 96.25 108 ASP A CA 1
ATOM 859 C C . ASP A 1 108 ? 16.128 5.708 -14.620 1.00 96.25 108 ASP A C 1
ATOM 861 O O . ASP A 1 108 ? 15.050 5.236 -15.016 1.00 96.25 108 ASP A O 1
ATOM 865 N N . PRO A 1 109 ? 16.709 5.268 -13.484 1.00 93.69 109 PRO A N 1
ATOM 866 C CA . PRO A 1 109 ? 16.127 4.222 -12.648 1.00 93.69 109 PRO A CA 1
ATOM 867 C C . PRO A 1 109 ? 14.743 4.594 -12.103 1.00 93.69 109 PRO A C 1
ATOM 869 O O . PRO A 1 109 ? 13.916 3.711 -11.879 1.00 93.69 109 PRO A O 1
ATOM 872 N N . HIS A 1 110 ? 14.452 5.887 -11.936 1.00 94.00 110 HIS A N 1
ATOM 873 C CA . HIS A 1 110 ? 13.166 6.363 -11.437 1.00 94.00 110 HIS A CA 1
ATOM 874 C C . HIS A 1 110 ? 12.019 6.073 -12.412 1.00 94.00 110 HIS A C 1
ATOM 876 O O . HIS A 1 110 ? 10.919 5.694 -11.996 1.00 94.00 110 HIS A O 1
ATOM 882 N N . VAL A 1 111 ? 12.271 6.190 -13.720 1.00 96.12 111 VAL A N 1
ATOM 883 C CA . VAL A 1 111 ? 11.277 5.857 -14.752 1.00 96.12 111 VAL A CA 1
ATOM 884 C C . VAL A 1 111 ? 10.988 4.358 -14.736 1.00 96.12 111 VAL A C 1
ATOM 886 O O . VAL A 1 111 ? 9.823 3.956 -14.714 1.00 96.12 111 VAL A O 1
ATOM 889 N N . ARG A 1 112 ? 12.034 3.527 -14.655 1.00 96.06 112 ARG A N 1
ATOM 890 C CA . ARG A 1 112 ? 11.899 2.062 -14.576 1.00 96.06 112 ARG A CA 1
ATOM 891 C C . ARG A 1 112 ? 11.141 1.632 -13.321 1.00 96.06 112 ARG A C 1
ATOM 893 O O . ARG A 1 112 ? 10.211 0.829 -13.408 1.00 96.06 112 ARG A O 1
ATOM 900 N N . HIS A 1 113 ? 11.475 2.217 -12.171 1.00 95.31 113 HIS A N 1
ATOM 901 C CA . HIS A 1 113 ? 10.754 2.014 -10.912 1.00 95.31 113 HIS A CA 1
ATOM 902 C C . HIS A 1 113 ? 9.274 2.389 -11.033 1.00 95.31 113 HIS A C 1
ATOM 904 O O . HIS A 1 113 ? 8.396 1.638 -10.607 1.00 95.31 113 HIS A O 1
ATOM 910 N N . THR A 1 114 ? 8.985 3.529 -11.662 1.00 96.19 114 THR A N 1
ATOM 911 C CA . THR A 1 114 ? 7.616 4.010 -11.885 1.00 96.19 114 THR A CA 1
ATOM 912 C C . THR A 1 114 ? 6.821 3.046 -12.762 1.00 96.19 114 THR A C 1
ATOM 914 O O . THR A 1 114 ? 5.674 2.735 -12.443 1.00 96.19 114 THR A O 1
ATOM 917 N N . TRP A 1 115 ? 7.412 2.520 -13.838 1.00 97.44 115 TRP A N 1
ATOM 918 C CA . TRP A 1 115 ? 6.761 1.522 -14.693 1.00 97.44 115 TRP A CA 1
ATOM 919 C C . TRP A 1 115 ? 6.446 0.238 -13.925 1.00 97.44 115 TRP A C 1
ATOM 921 O O . TRP A 1 115 ? 5.303 -0.226 -13.948 1.00 97.44 115 TRP A O 1
ATOM 931 N N . LYS A 1 116 ? 7.424 -0.295 -13.182 1.00 96.06 116 LYS A N 1
ATOM 932 C CA . LYS A 1 116 ? 7.253 -1.506 -12.364 1.00 96.06 116 LYS A CA 1
ATOM 933 C C . LYS A 1 116 ? 6.186 -1.307 -11.282 1.00 96.06 116 LYS A C 1
ATOM 935 O O . LYS A 1 116 ? 5.274 -2.125 -11.168 1.00 96.06 116 LYS A O 1
ATOM 940 N N . SER A 1 117 ? 6.215 -0.179 -10.571 1.00 95.69 117 SER A N 1
ATOM 941 C CA . SER A 1 117 ? 5.222 0.177 -9.546 1.00 95.69 117 SER A CA 1
ATOM 942 C C . SER A 1 117 ? 3.808 0.314 -10.120 1.00 95.69 117 SER A C 1
ATOM 944 O O . SER A 1 117 ? 2.852 -0.239 -9.570 1.00 95.69 117 SER A O 1
ATOM 946 N N . ASN A 1 118 ? 3.666 1.000 -11.257 1.00 96.25 118 ASN A N 1
ATOM 947 C CA . ASN A 1 118 ? 2.374 1.210 -11.909 1.00 96.25 118 ASN A CA 1
ATOM 948 C C . ASN A 1 118 ? 1.796 -0.064 -12.529 1.00 96.25 118 ASN A C 1
ATOM 950 O O . ASN A 1 118 ? 0.574 -0.182 -12.611 1.00 96.25 118 ASN A O 1
ATOM 954 N N . CYS A 1 119 ? 2.634 -1.007 -12.971 1.00 95.75 119 CYS A N 1
ATOM 955 C CA . CYS A 1 119 ? 2.146 -2.222 -13.619 1.00 95.75 119 CYS A CA 1
ATOM 956 C C . CYS A 1 119 ? 1.634 -3.271 -12.622 1.00 95.75 119 CYS A C 1
ATOM 958 O O . CYS A 1 119 ? 0.635 -3.928 -12.913 1.00 95.75 119 CYS A O 1
ATOM 960 N N . LEU A 1 120 ? 2.264 -3.410 -11.445 1.00 95.75 120 LEU A N 1
ATOM 961 C CA . LEU A 1 120 ? 1.974 -4.512 -10.523 1.00 95.75 120 LEU A CA 1
ATOM 962 C C . LEU A 1 120 ? 1.551 -4.055 -9.116 1.00 95.75 120 LEU A C 1
ATOM 964 O O . LEU A 1 120 ? 0.373 -4.246 -8.801 1.00 95.75 120 LEU A O 1
ATOM 968 N N . PRO A 1 121 ? 2.411 -3.450 -8.267 1.00 95.06 121 PRO A N 1
ATOM 969 C CA . PRO A 1 121 ? 2.007 -3.003 -6.933 1.00 95.06 121 PRO A CA 1
ATOM 970 C C . PRO A 1 121 ? 0.726 -2.162 -6.934 1.00 95.06 121 PRO A C 1
ATOM 972 O O . PRO A 1 121 ? -0.231 -2.477 -6.226 1.00 95.06 121 PRO A O 1
ATOM 975 N N . LEU A 1 122 ? 0.661 -1.137 -7.784 1.00 95.69 122 LEU A N 1
ATOM 976 C CA . LEU A 1 122 ? -0.444 -0.178 -7.772 1.00 95.69 122 LEU A CA 1
ATOM 977 C C . LEU A 1 122 ? -1.682 -0.662 -8.534 1.00 95.69 122 LEU A C 1
ATOM 979 O O . LEU A 1 122 ? -2.799 -0.262 -8.207 1.00 95.69 122 LEU A O 1
ATOM 983 N N . ARG A 1 123 ? -1.511 -1.530 -9.539 1.00 96.00 123 ARG A N 1
ATOM 984 C CA . ARG A 1 123 ? -2.622 -2.019 -10.370 1.00 96.00 123 ARG A CA 1
ATOM 985 C C . ARG A 1 123 ? -3.267 -3.282 -9.819 1.00 96.00 123 ARG A C 1
ATOM 987 O O . ARG A 1 123 ? -4.485 -3.418 -9.893 1.00 96.00 123 ARG A O 1
ATOM 994 N N . PHE A 1 124 ? -2.470 -4.197 -9.282 1.00 96.88 124 PHE A N 1
ATOM 995 C CA . PHE A 1 124 ? -2.939 -5.493 -8.807 1.00 96.88 124 PHE A CA 1
ATOM 996 C C . PHE A 1 124 ? -3.029 -5.519 -7.281 1.00 96.88 124 PHE A C 1
ATOM 998 O O . PHE A 1 124 ? -4.123 -5.656 -6.735 1.00 96.88 124 PHE A O 1
ATOM 1005 N N . TRP A 1 125 ? -1.911 -5.318 -6.581 1.00 97.25 125 TRP A N 1
ATOM 1006 C CA . TRP A 1 125 ? -1.851 -5.551 -5.134 1.00 97.25 125 TRP A CA 1
ATOM 1007 C C . TRP A 1 125 ? -2.686 -4.565 -4.321 1.00 97.25 125 TRP A C 1
ATOM 1009 O O . TRP A 1 125 ? -3.446 -4.998 -3.459 1.00 97.25 125 TRP A O 1
ATOM 1019 N N . VAL A 1 126 ? -2.655 -3.268 -4.647 1.00 97.56 126 VAL A N 1
ATOM 1020 C CA . VAL A 1 126 ? -3.554 -2.278 -4.020 1.00 97.56 126 VAL A CA 1
ATOM 1021 C C . VAL A 1 126 ? -5.023 -2.692 -4.168 1.00 97.56 126 VAL A C 1
ATOM 1023 O O . VAL A 1 126 ? -5.797 -2.574 -3.218 1.00 97.56 126 VAL A O 1
ATOM 1026 N N . ASN A 1 127 ? -5.417 -3.222 -5.330 1.00 97.06 127 ASN A N 1
ATOM 1027 C CA . ASN A 1 127 ? -6.791 -3.662 -5.559 1.00 97.06 127 ASN A CA 1
ATOM 1028 C C . ASN A 1 127 ? -7.145 -4.912 -4.754 1.00 97.06 127 ASN A C 1
ATOM 1030 O O . ASN A 1 127 ? -8.233 -4.942 -4.187 1.00 97.06 127 ASN A O 1
ATOM 1034 N N . VAL A 1 128 ? -6.248 -5.895 -4.656 1.00 97.81 128 VAL A N 1
ATOM 1035 C CA . VAL A 1 128 ? -6.452 -7.100 -3.832 1.00 97.81 128 VAL A CA 1
ATOM 1036 C C . VAL A 1 128 ? -6.561 -6.740 -2.347 1.00 97.81 128 VAL A C 1
ATOM 1038 O O . VAL A 1 128 ? -7.478 -7.209 -1.678 1.00 97.81 128 VAL A O 1
ATOM 1041 N N . ILE A 1 129 ? -5.697 -5.851 -1.841 1.00 97.94 129 ILE A N 1
ATOM 1042 C CA . ILE A 1 129 ? -5.727 -5.392 -0.441 1.00 97.94 129 ILE A CA 1
ATOM 1043 C C . ILE A 1 129 ? -7.048 -4.678 -0.133 1.00 97.94 129 ILE A C 1
ATOM 1045 O O . ILE A 1 129 ? -7.679 -4.949 0.886 1.00 97.94 129 ILE A O 1
ATOM 1049 N N . LYS A 1 130 ? -7.499 -3.780 -1.018 1.00 97.31 130 LYS A N 1
ATOM 1050 C CA . LYS A 1 130 ? -8.769 -3.058 -0.836 1.00 97.31 130 LYS A CA 1
ATOM 1051 C C . LYS A 1 130 ? -9.994 -3.950 -1.025 1.00 97.31 130 LYS A C 1
ATOM 1053 O O . LYS A 1 130 ? -11.053 -3.662 -0.464 1.00 97.31 130 LYS A O 1
ATOM 1058 N N . ASN A 1 131 ? -9.887 -4.992 -1.843 1.00 97.38 131 ASN A N 1
ATOM 1059 C CA . ASN A 1 131 ? -11.009 -5.823 -2.270 1.00 97.38 131 ASN A CA 1
ATOM 1060 C C . ASN A 1 131 ? -10.728 -7.310 -2.018 1.00 97.38 131 ASN A C 1
ATOM 1062 O O . ASN A 1 131 ? -10.620 -8.086 -2.970 1.00 97.38 131 ASN A O 1
ATOM 1066 N N . PRO A 1 132 ? -10.650 -7.737 -0.746 1.00 97.00 132 PRO A N 1
ATOM 1067 C CA . PRO A 1 132 ? -10.388 -9.133 -0.402 1.00 97.00 132 PRO A CA 1
ATOM 1068 C C . PRO A 1 132 ? -11.466 -10.090 -0.932 1.00 97.00 132 PRO A C 1
ATOM 1070 O O . PRO A 1 132 ? -11.183 -11.268 -1.127 1.00 97.00 132 PRO A O 1
ATOM 1073 N N . GLN A 1 133 ? -12.667 -9.590 -1.248 1.00 96.44 133 GLN A N 1
ATOM 1074 C CA . GLN A 1 133 ? -13.732 -10.371 -1.878 1.00 96.44 133 GLN A CA 1
ATOM 1075 C C . GLN A 1 133 ? -13.390 -10.879 -3.293 1.00 96.44 133 GLN A C 1
ATOM 1077 O O . GLN A 1 133 ? -14.090 -11.729 -3.827 1.00 96.44 133 GLN A O 1
ATOM 1082 N N . PHE A 1 134 ? -12.323 -10.368 -3.923 1.00 96.50 134 PHE A N 1
ATOM 1083 C CA . PHE A 1 134 ? -11.807 -10.932 -5.177 1.00 96.50 134 PHE A CA 1
ATOM 1084 C C . PHE A 1 134 ? -11.137 -12.295 -4.985 1.00 96.50 134 PHE A C 1
ATOM 1086 O O . PHE A 1 134 ? -10.974 -13.033 -5.951 1.00 96.50 134 PHE A O 1
ATOM 1093 N N . VAL A 1 135 ? -10.725 -12.609 -3.756 1.00 97.38 135 VAL A N 1
ATOM 1094 C CA . VAL A 1 135 ? -9.985 -13.830 -3.420 1.00 97.38 135 VAL A CA 1
ATOM 1095 C C . VAL A 1 135 ? -10.790 -14.719 -2.475 1.00 97.38 135 VAL A C 1
ATOM 1097 O O . VAL A 1 135 ? -10.736 -15.940 -2.588 1.00 97.38 135 VAL A O 1
ATOM 1100 N N . PHE A 1 136 ? -11.540 -14.118 -1.551 1.00 97.12 136 PHE A N 1
ATOM 1101 C CA . PHE A 1 136 ? -12.256 -14.822 -0.493 1.00 97.12 136 PHE A CA 1
ATOM 1102 C C . PHE A 1 136 ? -13.763 -14.583 -0.579 1.00 97.12 136 PHE A C 1
ATOM 1104 O O . PHE A 1 136 ? -14.206 -13.474 -0.864 1.00 97.12 136 PHE A O 1
ATOM 1111 N N . ASP A 1 137 ? -14.558 -15.598 -0.247 1.00 97.75 137 ASP A N 1
ATOM 1112 C CA . ASP A 1 137 ? -16.009 -15.458 -0.106 1.00 97.75 137 ASP A CA 1
ATOM 1113 C C . ASP A 1 137 ? -16.355 -14.820 1.249 1.00 97.75 137 ASP A C 1
ATOM 1115 O O . ASP A 1 137 ? -16.583 -15.501 2.251 1.00 97.75 137 ASP A O 1
ATOM 1119 N N . ILE A 1 138 ? -16.280 -13.486 1.311 1.00 96.19 138 ILE A N 1
ATOM 1120 C CA . ILE A 1 138 ? -16.514 -12.708 2.531 1.00 96.19 138 ILE A CA 1
ATOM 1121 C C . ILE A 1 138 ? -17.354 -11.459 2.262 1.00 96.19 138 ILE A C 1
ATOM 1123 O O . ILE A 1 138 ? -17.214 -10.781 1.243 1.00 96.19 138 ILE A O 1
ATOM 1127 N N . HIS A 1 139 ? -18.174 -11.082 3.244 1.00 94.81 139 HIS A N 1
ATOM 1128 C CA . HIS A 1 139 ? -18.861 -9.794 3.239 1.00 94.81 139 HIS A CA 1
ATOM 1129 C C . HIS A 1 139 ? -17.956 -8.694 3.818 1.00 94.81 139 HIS A C 1
ATOM 1131 O O . HIS A 1 139 ? -17.627 -8.699 5.008 1.00 94.81 139 HIS A O 1
ATOM 1137 N N . LYS A 1 140 ? -17.597 -7.702 2.996 1.00 94.44 140 LYS A N 1
ATOM 1138 C CA . LYS A 1 140 ? -16.813 -6.533 3.423 1.00 94.44 140 LYS A CA 1
ATOM 1139 C C . LYS A 1 140 ? -17.729 -5.433 3.971 1.00 94.44 140 LYS A C 1
ATOM 1141 O O . LYS A 1 140 ? -18.511 -4.847 3.230 1.00 94.44 140 LYS A O 1
ATOM 1146 N N . SER A 1 141 ? -17.608 -5.122 5.264 1.00 96.19 141 SER A N 1
ATOM 1147 C CA . SER A 1 141 ? -18.301 -3.973 5.870 1.00 96.19 141 SER A CA 1
ATOM 1148 C C . SER A 1 141 ? -17.665 -2.637 5.455 1.00 96.19 141 SER A C 1
ATOM 1150 O O . SER A 1 141 ? -16.487 -2.596 5.097 1.00 96.19 141 SER A O 1
ATOM 1152 N N . SER A 1 142 ? -18.404 -1.529 5.568 1.00 95.31 142 SER A N 1
ATOM 1153 C CA . SER A 1 142 ? -17.875 -0.178 5.303 1.00 95.31 142 SER A CA 1
ATOM 1154 C C . SER A 1 142 ? -16.710 0.203 6.225 1.00 95.31 142 SER A C 1
ATOM 1156 O O . SER A 1 142 ? -15.770 0.866 5.796 1.00 95.31 142 SER A O 1
ATOM 1158 N N . ILE A 1 143 ? -16.729 -0.257 7.480 1.00 94.31 143 ILE A N 1
ATOM 1159 C CA . ILE A 1 143 ? -15.633 -0.037 8.434 1.00 94.31 143 ILE A CA 1
ATOM 1160 C C . ILE A 1 143 ? -14.384 -0.795 7.974 1.00 94.31 143 ILE A C 1
ATOM 1162 O O . ILE A 1 143 ? -13.293 -0.231 7.936 1.00 94.31 143 ILE A O 1
ATOM 1166 N N . THR A 1 144 ? -14.544 -2.058 7.573 1.00 95.75 144 THR A N 1
ATOM 1167 C CA . THR A 1 144 ? -13.444 -2.873 7.038 1.00 95.75 144 THR A CA 1
ATOM 1168 C C . THR A 1 144 ? -12.853 -2.244 5.777 1.00 95.75 144 THR A C 1
ATOM 1170 O O . THR A 1 144 ? -11.635 -2.188 5.644 1.00 95.75 144 THR A O 1
ATOM 1173 N N . ASP A 1 145 ? -13.695 -1.728 4.878 1.00 96.06 145 ASP A N 1
ATOM 1174 C CA . ASP A 1 145 ? -13.257 -1.018 3.672 1.00 96.06 145 ASP A CA 1
ATOM 1175 C C . ASP A 1 145 ? -12.408 0.224 3.991 1.00 96.06 145 ASP A C 1
ATOM 1177 O O . ASP A 1 145 ? -11.341 0.421 3.400 1.00 96.06 145 ASP A O 1
ATOM 1181 N N . ALA A 1 146 ? -12.820 1.018 4.984 1.00 94.31 146 ALA A N 1
ATOM 1182 C CA . ALA A 1 146 ? -12.051 2.168 5.448 1.00 94.31 146 ALA A CA 1
ATOM 1183 C C . ALA A 1 146 ? -10.690 1.752 6.038 1.00 94.31 146 ALA A C 1
ATOM 1185 O O . ALA A 1 146 ? -9.665 2.346 5.699 1.00 94.31 146 ALA A O 1
ATOM 1186 N N . CYS A 1 147 ? -10.650 0.704 6.869 1.00 95.31 147 CYS A N 1
ATOM 1187 C CA . CYS A 1 147 ? -9.403 0.187 7.443 1.00 95.31 147 CYS A CA 1
ATOM 1188 C C . CYS A 1 147 ? -8.445 -0.348 6.367 1.00 95.31 147 CYS A C 1
ATOM 1190 O O . CYS A 1 147 ? -7.265 0.003 6.365 1.00 95.31 147 CYS A O 1
ATOM 1192 N N . LEU A 1 148 ? -8.944 -1.151 5.423 1.00 97.00 148 LEU A N 1
ATOM 1193 C CA . LEU A 1 148 ? -8.138 -1.688 4.323 1.00 97.00 148 LEU A CA 1
ATOM 1194 C C . LEU A 1 148 ? -7.648 -0.588 3.379 1.00 97.00 148 LEU A C 1
ATOM 1196 O O . LEU A 1 148 ? -6.553 -0.696 2.835 1.00 97.00 148 LEU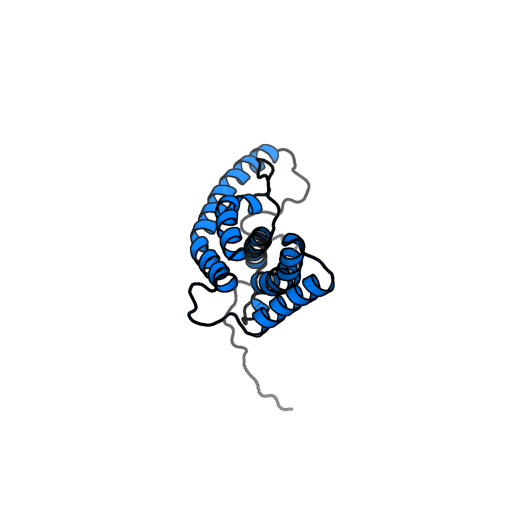 A O 1
ATOM 1200 N N . SER A 1 149 ? -8.406 0.500 3.226 1.00 96.00 149 SER A N 1
ATOM 1201 C CA . SER A 1 149 ? -7.959 1.668 2.462 1.00 96.00 149 SER A CA 1
ATOM 1202 C C . SER A 1 149 ? -6.763 2.371 3.109 1.00 96.00 149 SER A C 1
ATOM 1204 O O . SER A 1 149 ? -5.888 2.840 2.385 1.00 96.00 149 SER A O 1
ATOM 1206 N N . VAL A 1 150 ? -6.667 2.400 4.446 1.00 95.44 150 VAL A N 1
ATOM 1207 C CA . VAL A 1 150 ? -5.468 2.907 5.142 1.00 95.44 150 VAL A CA 1
ATOM 1208 C C . VAL A 1 150 ? -4.262 2.015 4.847 1.00 95.44 150 VAL A C 1
ATOM 1210 O O . VAL A 1 150 ? -3.229 2.528 4.429 1.00 95.44 150 VAL A O 1
ATOM 1213 N N . VAL A 1 151 ? -4.407 0.691 4.975 1.00 96.94 151 VAL A N 1
ATOM 1214 C CA . VAL A 1 151 ? -3.323 -0.270 4.685 1.00 96.94 151 VAL A CA 1
ATOM 1215 C C . VAL A 1 151 ? -2.882 -0.186 3.220 1.00 96.94 151 VAL A C 1
ATOM 1217 O O . VAL A 1 151 ? -1.690 -0.144 2.927 1.00 96.94 151 VAL A O 1
ATOM 1220 N N . ALA A 1 152 ? -3.831 -0.101 2.286 1.00 96.75 152 ALA A N 1
ATOM 1221 C CA . ALA A 1 152 ? -3.543 0.030 0.862 1.00 96.75 152 ALA A CA 1
ATOM 1222 C C . ALA A 1 152 ? -2.837 1.350 0.519 1.00 96.75 152 ALA A C 1
ATOM 1224 O O . ALA A 1 152 ? -1.960 1.369 -0.344 1.00 96.75 152 ALA A O 1
ATOM 1225 N N . GLN A 1 153 ? -3.186 2.445 1.202 1.00 94.62 153 GLN A N 1
ATOM 1226 C CA . GLN A 1 153 ? -2.470 3.709 1.050 1.00 94.62 153 GLN A CA 1
ATOM 1227 C C . GLN A 1 153 ? -1.033 3.588 1.565 1.00 94.62 153 GLN A C 1
ATOM 1229 O O . GLN A 1 153 ? -0.113 4.003 0.871 1.00 94.62 153 GLN A O 1
ATOM 1234 N N . THR A 1 154 ? -0.813 2.956 2.721 1.00 94.62 154 THR A N 1
ATOM 1235 C CA . THR A 1 154 ? 0.541 2.692 3.233 1.00 94.62 154 THR A CA 1
ATOM 1236 C C . THR A 1 154 ? 1.363 1.839 2.263 1.00 94.62 154 THR A C 1
ATOM 1238 O O . THR A 1 154 ? 2.537 2.128 2.031 1.00 94.62 154 THR A O 1
ATOM 1241 N N . PHE A 1 155 ? 0.751 0.828 1.638 1.00 95.94 155 PHE A N 1
ATOM 1242 C CA . PHE A 1 155 ? 1.394 0.020 0.598 1.00 95.94 155 PHE A CA 1
ATOM 1243 C C . PHE A 1 155 ? 1.804 0.874 -0.615 1.00 95.94 155 PHE A C 1
ATOM 1245 O O . PHE A 1 155 ? 2.934 0.788 -1.094 1.00 95.94 155 PHE A O 1
ATOM 1252 N N . MET A 1 156 ? 0.905 1.745 -1.084 1.00 94.81 156 MET A N 1
ATOM 1253 C CA . MET A 1 156 ? 1.175 2.688 -2.174 1.00 94.81 156 MET A CA 1
ATOM 1254 C C . MET A 1 156 ? 2.307 3.665 -1.825 1.00 94.81 156 MET A C 1
ATOM 1256 O O . MET A 1 156 ? 3.211 3.862 -2.635 1.00 94.81 156 MET A O 1
ATOM 1260 N N . ASP A 1 157 ? 2.298 4.230 -0.617 1.00 93.19 157 ASP A N 1
ATOM 1261 C CA . ASP A 1 157 ? 3.328 5.160 -0.141 1.00 93.19 157 ASP A CA 1
ATOM 1262 C C . ASP A 1 157 ? 4.705 4.480 -0.038 1.00 93.19 157 ASP A C 1
ATOM 1264 O O . ASP A 1 157 ? 5.733 5.110 -0.292 1.00 93.19 157 ASP A O 1
ATOM 1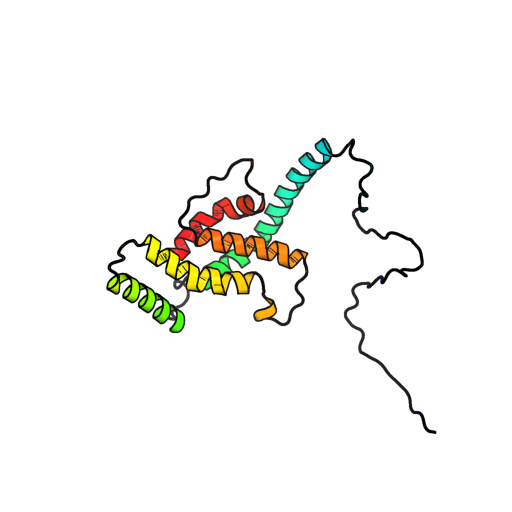268 N N . SER A 1 158 ? 4.727 3.176 0.256 1.00 93.62 158 SER A N 1
ATOM 1269 C CA . SER A 1 158 ? 5.945 2.352 0.280 1.00 93.62 158 SER A CA 1
ATOM 1270 C C . SER A 1 158 ? 6.546 2.138 -1.112 1.00 93.62 158 SER A C 1
ATOM 1272 O O . SER A 1 158 ? 7.746 1.936 -1.237 1.00 93.62 158 SER A O 1
ATOM 1274 N N . CYS A 1 159 ? 5.735 2.226 -2.170 1.00 94.06 159 CYS A N 1
ATOM 1275 C CA . CYS A 1 159 ? 6.205 2.167 -3.557 1.00 94.06 159 CYS A CA 1
ATOM 1276 C C . CYS A 1 159 ? 6.600 3.552 -4.102 1.00 94.06 159 CYS A C 1
ATOM 1278 O O . CYS A 1 159 ? 7.121 3.658 -5.211 1.00 94.06 159 CYS A O 1
ATOM 1280 N N . SER A 1 160 ? 6.319 4.632 -3.367 1.00 90.8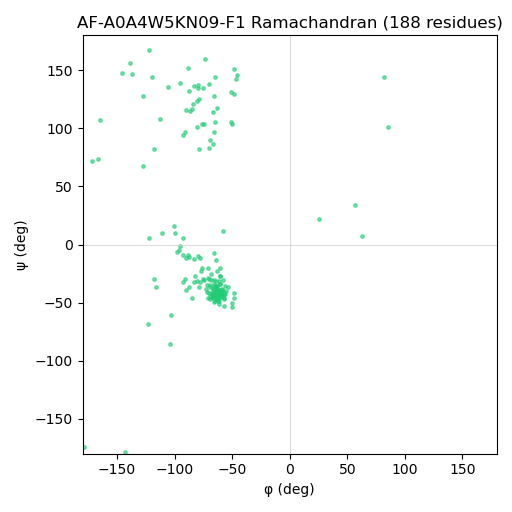1 160 SER A N 1
ATOM 1281 C CA . SER A 1 160 ? 6.614 5.990 -3.813 1.00 90.81 160 SER A CA 1
ATOM 1282 C C . SER A 1 160 ? 8.085 6.338 -3.600 1.00 90.81 160 SER A C 1
ATOM 1284 O O . SER A 1 160 ? 8.641 6.188 -2.515 1.00 90.81 160 SER A O 1
ATOM 1286 N N . THR A 1 161 ? 8.699 6.932 -4.611 1.00 85.62 161 THR A N 1
ATOM 1287 C CA . THR A 1 161 ? 10.042 7.533 -4.548 1.00 85.62 161 THR A CA 1
ATOM 1288 C C . THR A 1 161 ? 10.046 8.921 -3.906 1.00 85.62 161 THR A C 1
ATOM 1290 O O . THR A 1 161 ? 11.103 9.476 -3.636 1.00 85.62 161 THR A O 1
ATOM 1293 N N . SER A 1 162 ? 8.875 9.519 -3.672 1.00 82.31 162 SER A N 1
ATOM 1294 C CA . SER A 1 162 ? 8.764 10.847 -3.073 1.00 82.31 162 SER A CA 1
ATOM 1295 C C . SER A 1 162 ? 8.937 10.774 -1.555 1.00 82.31 162 SER A C 1
ATOM 1297 O O . SER A 1 162 ? 8.361 9.907 -0.887 1.00 82.31 162 SER A O 1
ATOM 1299 N N . GLU A 1 163 ? 9.692 11.711 -0.985 1.00 71.69 163 GLU A N 1
ATOM 1300 C CA . GLU A 1 163 ? 9.705 11.921 0.461 1.00 71.69 163 GLU A CA 1
ATOM 1301 C C . GLU A 1 163 ? 8.467 12.710 0.890 1.00 71.69 163 GLU A C 1
ATOM 1303 O O . GLU A 1 163 ? 8.193 13.802 0.390 1.00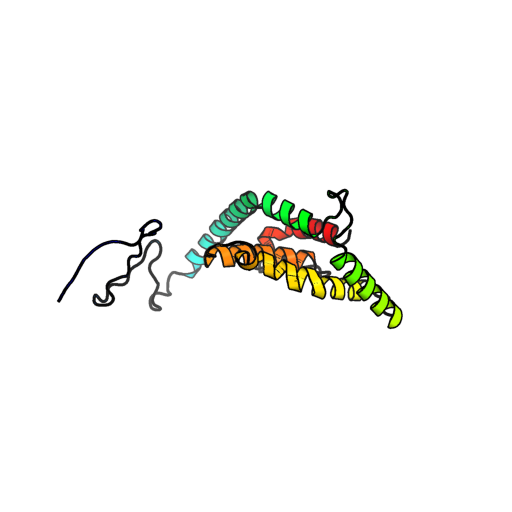 71.69 163 GLU A O 1
ATOM 1308 N N . HIS A 1 164 ? 7.711 12.161 1.838 1.00 70.00 164 HIS A N 1
ATOM 1309 C CA . HIS A 1 164 ? 6.589 12.869 2.440 1.00 70.00 164 HIS A CA 1
ATOM 1310 C C . HIS A 1 164 ? 7.065 13.645 3.667 1.00 70.00 164 HIS A C 1
ATOM 1312 O O . HIS A 1 164 ? 7.453 13.060 4.676 1.00 70.00 164 HIS A O 1
ATOM 1318 N N . ARG A 1 165 ? 6.976 14.978 3.607 1.00 72.44 165 ARG A N 1
ATOM 1319 C CA . ARG A 1 165 ? 7.146 15.829 4.789 1.00 72.44 165 ARG A CA 1
ATOM 1320 C C . ARG A 1 165 ? 5.882 15.759 5.634 1.00 72.44 165 ARG A C 1
ATOM 1322 O O . ARG A 1 165 ? 4.862 16.347 5.285 1.00 72.44 165 ARG A O 1
ATOM 1329 N N . LEU A 1 166 ? 5.954 15.014 6.728 1.00 79.88 166 LEU A N 1
ATOM 1330 C CA . LEU A 1 166 ? 4.872 14.929 7.699 1.00 79.88 166 LEU A CA 1
ATOM 1331 C C . LEU A 1 166 ? 4.953 16.111 8.666 1.00 79.88 166 LEU A C 1
ATOM 1333 O O . LEU A 1 166 ? 6.026 16.480 9.139 1.00 79.88 166 LEU A O 1
ATOM 1337 N N . GLY A 1 167 ? 3.801 16.699 8.952 1.00 76.62 167 GLY A N 1
ATOM 1338 C CA . GLY A 1 167 ? 3.650 17.843 9.842 1.00 76.62 167 GLY A CA 1
ATOM 1339 C C . GLY A 1 167 ? 2.369 17.735 10.659 1.00 76.62 167 GLY A C 1
ATOM 1340 O O . GLY A 1 167 ? 1.615 16.772 10.527 1.00 76.62 167 GLY A O 1
ATOM 1341 N N . LYS A 1 168 ? 2.109 18.743 11.495 1.00 72.06 168 LYS A N 1
ATOM 1342 C CA . LYS A 1 168 ? 0.935 18.772 12.385 1.00 72.06 168 LYS A CA 1
ATOM 1343 C C . LYS A 1 168 ? -0.400 18.719 11.631 1.00 72.06 168 LYS A C 1
ATOM 1345 O O . LYS A 1 168 ? -1.359 18.179 12.162 1.00 72.06 168 LYS A O 1
ATOM 1350 N N . ASP A 1 169 ? -0.424 19.198 10.390 1.00 77.12 169 ASP A N 1
ATOM 1351 C CA . ASP A 1 169 ? -1.615 19.216 9.529 1.00 77.12 169 ASP A CA 1
ATOM 1352 C C . ASP A 1 169 ? -1.726 17.975 8.624 1.00 77.12 169 ASP A C 1
ATOM 1354 O O . ASP A 1 169 ? -2.584 17.903 7.744 1.00 77.12 169 ASP A O 1
ATOM 1358 N N . SER A 1 170 ? -0.836 16.989 8.791 1.00 80.50 170 SER A N 1
ATOM 1359 C CA . SER A 1 170 ? -0.919 15.741 8.030 1.00 80.50 170 SER A CA 1
ATOM 1360 C C . SER A 1 170 ? -2.118 14.907 8.487 1.00 80.50 170 SER A C 1
ATOM 1362 O O . SER A 1 170 ? -2.350 14.772 9.688 1.00 80.50 170 SER A O 1
ATOM 1364 N N . PRO A 1 171 ? -2.869 14.302 7.554 1.00 77.62 171 PRO A N 1
ATOM 1365 C CA . PRO A 1 171 ? -4.036 13.510 7.909 1.00 77.62 171 PRO A CA 1
ATOM 1366 C C . PRO A 1 171 ? -3.621 12.268 8.713 1.00 77.62 171 PRO A C 1
ATOM 1368 O O . PRO A 1 171 ? -2.575 11.665 8.457 1.00 77.62 171 PRO A O 1
ATOM 1371 N N . SER A 1 172 ? -4.446 11.871 9.686 1.00 77.69 172 SER A N 1
ATOM 1372 C CA . SER A 1 172 ? -4.095 10.839 10.674 1.00 77.69 172 SER A CA 1
ATOM 1373 C C . SER A 1 172 ? -3.677 9.510 10.043 1.00 77.69 172 SER A C 1
ATOM 1375 O O . SER A 1 172 ? -2.751 8.871 10.528 1.00 77.69 172 SER A O 1
ATOM 1377 N N . ASN A 1 173 ? -4.292 9.112 8.925 1.00 73.06 173 ASN A N 1
ATOM 1378 C CA . ASN A 1 173 ? -3.932 7.894 8.193 1.00 73.06 173 ASN A CA 1
ATOM 1379 C C . ASN A 1 173 ? -2.480 7.899 7.681 1.00 73.06 173 ASN A C 1
ATOM 1381 O O . ASN A 1 173 ? -1.847 6.847 7.686 1.00 73.06 173 ASN A O 1
ATOM 1385 N N . LYS A 1 174 ? -1.933 9.065 7.304 1.00 75.19 174 LYS A N 1
ATOM 1386 C CA . LYS A 1 174 ? -0.518 9.208 6.921 1.00 75.19 174 LYS A CA 1
ATOM 1387 C C . LYS A 1 174 ? 0.418 9.163 8.128 1.00 75.19 174 LYS A C 1
ATOM 1389 O O . LYS A 1 174 ? 1.548 8.703 8.011 1.00 75.19 174 LYS A O 1
ATOM 1394 N N . LEU A 1 175 ? -0.048 9.616 9.293 1.00 85.00 175 LEU A N 1
ATOM 1395 C CA . LEU A 1 175 ? 0.734 9.588 10.531 1.00 85.00 175 LEU A CA 1
ATOM 1396 C C . LEU A 1 175 ? 0.836 8.180 11.136 1.00 85.00 175 LEU A C 1
ATOM 1398 O O . LEU A 1 175 ? 1.846 7.872 11.765 1.00 85.00 175 LEU A O 1
ATOM 1402 N N . LEU A 1 176 ? -0.171 7.320 10.931 1.00 89.75 176 LEU A N 1
ATOM 1403 C CA . LEU A 1 176 ? -0.235 5.991 11.556 1.00 89.75 176 LEU A CA 1
ATOM 1404 C C . LEU A 1 176 ? 0.950 5.085 11.203 1.00 89.75 176 LEU A C 1
ATOM 1406 O O . LEU A 1 176 ? 1.490 4.440 12.099 1.00 89.75 176 LEU A O 1
ATOM 1410 N N . TYR A 1 177 ? 1.357 5.059 9.931 1.00 91.81 177 TYR A N 1
ATOM 1411 C CA . TYR A 1 177 ? 2.443 4.203 9.423 1.00 91.81 177 TYR A CA 1
ATOM 1412 C C . TYR A 1 177 ? 3.699 4.981 9.011 1.00 91.81 177 TYR A C 1
ATOM 1414 O O . TYR A 1 177 ? 4.625 4.434 8.418 1.00 91.81 177 TYR A O 1
ATOM 1422 N N . ALA A 1 178 ? 3.756 6.271 9.344 1.00 90.25 178 ALA A N 1
ATOM 1423 C CA . ALA A 1 178 ? 4.849 7.174 8.997 1.00 90.25 178 ALA A CA 1
ATOM 1424 C C . ALA A 1 178 ? 6.249 6.617 9.300 1.00 90.25 178 ALA A C 1
ATOM 1426 O O . ALA A 1 178 ? 7.174 6.784 8.510 1.00 90.25 178 ALA A O 1
ATOM 1427 N N . LYS A 1 179 ? 6.397 5.973 10.464 1.00 91.44 179 LYS A N 1
ATOM 1428 C CA . LYS A 1 179 ? 7.675 5.431 10.941 1.00 91.44 179 LYS A CA 1
ATOM 1429 C C . LYS A 1 179 ? 8.068 4.125 10.250 1.00 91.44 179 LYS A C 1
ATOM 1431 O O . LYS A 1 179 ? 9.249 3.805 10.227 1.00 91.44 179 LYS A O 1
ATOM 1436 N N . ASP A 1 180 ? 7.099 3.399 9.698 1.00 93.12 180 ASP A N 1
ATOM 1437 C CA . ASP A 1 180 ? 7.304 2.083 9.087 1.00 93.12 180 ASP A CA 1
ATOM 1438 C C . ASP A 1 180 ? 7.613 2.202 7.584 1.00 93.12 180 ASP A C 1
ATOM 1440 O O . ASP A 1 180 ? 8.385 1.410 7.046 1.00 93.12 180 ASP A O 1
ATOM 1444 N N . ILE A 1 181 ? 7.084 3.244 6.919 1.00 92.88 181 ILE A N 1
ATOM 1445 C CA . ILE A 1 181 ? 7.272 3.500 5.478 1.00 92.88 181 ILE A CA 1
ATOM 1446 C C . ILE A 1 181 ? 8.743 3.409 5.032 1.00 92.88 181 ILE A C 1
ATOM 1448 O O . ILE A 1 181 ? 8.986 2.748 4.025 1.00 92.88 181 ILE A O 1
ATOM 1452 N N . PRO A 1 182 ? 9.743 4.002 5.721 1.00 92.06 182 PRO A N 1
ATOM 1453 C CA . PRO A 1 182 ? 11.140 3.874 5.299 1.00 92.06 182 PRO A CA 1
ATOM 1454 C C . PRO A 1 182 ? 11.637 2.419 5.243 1.00 92.06 182 PRO A C 1
ATOM 1456 O O . PRO A 1 182 ? 12.349 2.052 4.311 1.00 92.06 182 PRO A O 1
ATOM 1459 N N . SER A 1 183 ? 11.222 1.568 6.191 1.00 92.50 183 SER A N 1
ATOM 1460 C CA . SER A 1 183 ? 11.552 0.136 6.161 1.00 92.50 183 SER A CA 1
ATOM 1461 C C . SER A 1 183 ? 10.879 -0.550 4.977 1.00 92.50 183 SER A C 1
ATOM 1463 O O . SER A 1 183 ? 11.527 -1.310 4.262 1.00 92.50 183 SER A O 1
ATOM 1465 N N . TYR A 1 184 ? 9.604 -0.249 4.720 1.00 93.56 184 TYR A N 1
ATOM 1466 C CA . TYR A 1 184 ? 8.880 -0.837 3.594 1.00 93.56 184 TYR A CA 1
ATOM 1467 C C . TYR A 1 184 ? 9.465 -0.414 2.244 1.00 93.56 184 TYR A C 1
ATOM 1469 O O . TYR A 1 184 ? 9.621 -1.262 1.371 1.00 93.56 184 TYR A O 1
ATOM 1477 N N . LYS A 1 185 ? 9.882 0.850 2.085 1.00 92.69 185 LYS A N 1
ATOM 1478 C CA . LYS A 1 185 ? 10.618 1.312 0.895 1.00 92.69 185 LYS A CA 1
ATOM 1479 C C . LYS A 1 185 ? 11.887 0.488 0.669 1.00 92.69 185 LYS A C 1
ATOM 1481 O O . LYS A 1 185 ? 12.119 0.030 -0.443 1.00 92.69 185 LYS A O 1
ATOM 1486 N N . SER A 1 186 ? 12.636 0.191 1.734 1.00 90.81 186 SER A N 1
ATOM 1487 C CA . SER A 1 186 ? 13.827 -0.665 1.635 1.00 90.81 186 SER A CA 1
ATOM 1488 C C . SER A 1 186 ? 13.523 -2.103 1.198 1.00 90.81 186 SER A C 1
ATOM 1490 O O . SER A 1 186 ? 14.415 -2.780 0.701 1.00 90.81 186 SER A O 1
ATOM 1492 N N . TRP A 1 187 ? 12.294 -2.600 1.387 1.00 90.56 187 TRP A N 1
ATOM 1493 C CA . TRP A 1 187 ? 11.877 -3.907 0.865 1.00 90.56 187 TRP A CA 1
ATOM 1494 C C . TRP A 1 187 ? 11.492 -3.846 -0.610 1.00 90.56 187 TRP A C 1
ATOM 1496 O O . TRP A 1 187 ? 11.693 -4.826 -1.312 1.00 90.56 187 TRP A O 1
ATOM 1506 N N . VAL A 1 188 ? 10.960 -2.712 -1.072 1.00 90.38 188 VAL A N 1
ATOM 1507 C CA . VAL A 1 188 ? 10.632 -2.477 -2.487 1.00 90.38 188 VAL A CA 1
ATOM 1508 C C . VAL A 1 188 ? 11.892 -2.287 -3.333 1.00 90.38 188 VAL A C 1
ATOM 1510 O O . VAL A 1 188 ? 11.915 -2.683 -4.493 1.00 90.38 188 VAL A O 1
ATOM 1513 N N . GLU A 1 189 ? 12.928 -1.669 -2.765 1.00 85.62 189 GLU A N 1
ATOM 1514 C CA . GLU A 1 189 ? 14.202 -1.396 -3.444 1.00 85.62 189 GLU A CA 1
ATOM 1515 C C . GLU A 1 189 ? 15.136 -2.618 -3.545 1.00 85.62 189 GLU A C 1
ATOM 1517 O O . GLU A 1 189 ? 16.133 -2.552 -4.264 1.00 85.62 189 GLU A O 1
ATOM 1522 N N . ARG A 1 190 ? 14.841 -3.708 -2.823 1.00 76.81 190 ARG A N 1
ATOM 1523 C CA . ARG A 1 190 ? 15.603 -4.971 -2.857 1.00 76.81 190 ARG A CA 1
ATOM 1524 C C . ARG A 1 190 ? 15.234 -5.827 -4.062 1.00 76.81 190 ARG A C 1
ATOM 1526 O O . ARG A 1 190 ? 16.170 -6.451 -4.608 1.00 76.81 190 ARG A O 1
#

Radius of gyration: 24.4 Å; Cα contacts (8 Å, |Δi|>4): 80; chains: 1; bounding box: 76×57×49 Å

pLDDT: mean 80.19, std 20.31, range [30.36, 98.44]

InterPro domains:
  IPR008936 Rho GTPase activation protein [G3DSA:1.10.506.10] (19-190)
  IPR008936 Rho GTPase activation protein [SSF48350] (39-189)
  IPR013548 Plexin, cytoplasmic RasGAP domain [PF08337] (6-190)
  IPR031148 Plexin family [PTHR22625] (7-190)

Mean predicted aligned error: 11.8 Å

Secondary structure (DSSP, 8-state):
---------------------TTS-PPP-SSS----SS--SSHHHHHHHHHHHHHHHHHHHHHHHHHHHHHHHHHHH--TT-SSPPPHHHHHHHHHHHHHHHHTT---HHHHHHHHHHHTIIIIIHHHHH-GGGTS-----HHHHHHHHHHHHHHHHHT--S-----TTS-HHHHHTTTTHHHHHHHH--

Organism: NCBI:txid62062

Sequence (190 aa):
MIKYTGSPDSLRSRTPMITPDLESGVKVWHLVKNHEHGDQKEGDRGSKMVSEIYLTRLLATKGTLQKFVDDLFETIFSTAHRGSALPLAIKYMFDFLDEQADKHSIHDPHVRHTWKSNCLPLRFWVNVIKNPQFVFDIHKSSITDACLSVVAQTFMDSCSTSEHRLGKDSPSNKLLYAKDIPSYKSWVER

Nearest PDB structures (foldseek):
  3ig3-assembly1_A  TM=9.443E-01  e=3.596E-15  Mus musculus
  3ryt-assembly2_B  TM=9.386E-01  e=9.673E-14  Mus musculus
  3ryt-assembly1_A  TM=9.338E-01  e=6.630E-14  Mus musculus
  3hm6-assembly1_X  TM=9.774E-01  e=5.954E-11  Homo sapiens
  3su8-assembly1_X  TM=8.173E-01  e=4.230E-12  Homo sapiens

Foldseek 3Di:
DDDDDDDDDDDPDDPPPPPPPPPPPDDDDDPDDDDDPDDPDPPPVVVVVVVVVVLVVLLVVCVVCVVVLVVVLCVVLPPPPDPDDDPPVLVVVLVVLVVVCVVVVNPPVVVSLVVSCVPDQLPPVLCCLLCVVVPDVDDQDPVNNVVSNLSSVLSSLLSDPDDDDDDPPDDSSCVSCVVVSVVSVVSNVD